Protein AF-A0A938VSH1-F1 (afdb_monomer_lite)

pLDDT: mean 87.16, std 12.09, range [33.28, 98.06]

Structure (mmCIF, N/CA/C/O backbone):
data_AF-A0A938VSH1-F1
#
_entry.id   AF-A0A938VSH1-F1
#
loop_
_atom_site.group_PDB
_atom_site.id
_atom_site.type_symbol
_atom_site.label_atom_id
_atom_site.label_alt_id
_atom_site.label_comp_id
_atom_site.label_asym_id
_atom_site.label_entity_id
_atom_site.label_seq_id
_atom_site.pdbx_PDB_ins_code
_atom_site.Cartn_x
_atom_site.Cartn_y
_atom_site.Cartn_z
_atom_site.occupancy
_atom_site.B_iso_or_equiv
_atom_site.auth_seq_id
_atom_site.auth_comp_id
_atom_site.auth_asym_id
_atom_site.auth_atom_id
_atom_site.pdbx_PDB_model_num
ATOM 1 N N . PRO A 1 1 ? 16.916 18.777 -23.804 1.00 40.88 1 PRO A N 1
ATOM 2 C CA . PRO A 1 1 ? 17.218 19.157 -25.209 1.00 40.88 1 PRO A CA 1
ATOM 3 C C . PRO A 1 1 ? 16.140 18.602 -26.154 1.00 40.88 1 PRO A C 1
ATOM 5 O O . PRO A 1 1 ? 15.993 17.391 -26.246 1.00 40.88 1 PRO A O 1
ATOM 8 N N . GLN A 1 2 ? 15.335 19.469 -26.779 1.00 34.69 2 GLN A N 1
ATOM 9 C CA . GLN A 1 2 ? 14.324 19.047 -27.760 1.00 34.69 2 GLN A CA 1
ATOM 10 C C . GLN A 1 2 ? 14.954 18.957 -29.156 1.00 34.69 2 GLN A C 1
ATOM 12 O O . GLN A 1 2 ? 15.653 19.879 -29.576 1.00 34.69 2 GLN A O 1
ATOM 17 N N . ALA A 1 3 ? 14.723 17.845 -29.854 1.00 39.53 3 ALA A N 1
ATOM 18 C CA . ALA A 1 3 ? 15.251 17.594 -31.191 1.00 39.53 3 ALA A CA 1
ATOM 19 C C . ALA A 1 3 ? 14.359 18.223 -32.277 1.00 39.53 3 ALA A C 1
ATOM 21 O O . ALA A 1 3 ? 13.139 18.066 -32.259 1.00 39.53 3 ALA A O 1
ATOM 22 N N . GLY A 1 4 ? 14.987 18.923 -33.227 1.00 33.28 4 GLY A N 1
ATOM 23 C CA . GLY A 1 4 ? 14.363 19.376 -34.472 1.00 33.28 4 GLY A CA 1
ATOM 24 C C . GLY A 1 4 ? 14.214 18.251 -35.514 1.00 33.28 4 GLY A C 1
ATOM 25 O O . GLY A 1 4 ? 14.698 17.134 -35.305 1.00 33.28 4 GLY A O 1
ATOM 26 N N . PRO A 1 5 ? 13.547 18.532 -36.649 1.00 41.62 5 PRO A N 1
ATOM 27 C CA . PRO A 1 5 ? 13.138 17.524 -37.622 1.00 41.62 5 PRO A CA 1
ATOM 28 C C . PRO A 1 5 ? 14.353 17.038 -38.427 1.00 41.62 5 PRO A C 1
ATOM 30 O O . PRO A 1 5 ? 14.847 17.739 -39.305 1.00 41.62 5 PRO A O 1
ATOM 33 N N . GLY A 1 6 ? 14.850 15.847 -38.084 1.00 45.97 6 GLY A N 1
ATOM 34 C CA . GLY A 1 6 ? 16.043 15.224 -38.676 1.00 45.97 6 GLY A CA 1
ATOM 35 C C . GLY A 1 6 ? 17.073 14.706 -37.661 1.00 45.97 6 GLY A C 1
ATOM 36 O O . GLY A 1 6 ? 18.116 14.204 -38.067 1.00 45.97 6 GLY A O 1
ATOM 37 N N . GLY A 1 7 ? 16.812 14.835 -36.354 1.00 41.53 7 GLY A N 1
ATOM 38 C CA . GLY A 1 7 ? 17.729 14.391 -35.302 1.00 41.53 7 GLY A CA 1
ATOM 39 C C . GLY A 1 7 ? 17.919 12.873 -35.271 1.00 41.53 7 GLY A C 1
ATOM 40 O O . GLY A 1 7 ? 16.947 12.128 -35.173 1.00 41.53 7 GLY A O 1
ATOM 41 N N . ILE A 1 8 ? 19.178 12.435 -35.327 1.00 51.88 8 ILE A N 1
ATOM 42 C CA . ILE A 1 8 ? 19.584 11.055 -35.040 1.00 51.88 8 ILE A CA 1
ATOM 43 C C . ILE A 1 8 ? 19.086 10.729 -33.630 1.00 51.88 8 ILE A C 1
ATOM 45 O O . ILE A 1 8 ? 19.387 11.465 -32.687 1.00 51.88 8 ILE A O 1
ATOM 49 N N . ASP A 1 9 ? 18.300 9.665 -33.492 1.00 64.19 9 ASP A N 1
ATOM 50 C CA . ASP A 1 9 ? 17.936 9.148 -32.180 1.00 64.19 9 ASP A CA 1
ATOM 51 C C . ASP A 1 9 ? 19.213 8.610 -31.535 1.00 64.19 9 ASP A C 1
ATOM 53 O O . ASP A 1 9 ? 19.752 7.589 -31.953 1.00 64.19 9 ASP A O 1
ATOM 57 N N . LEU A 1 10 ? 19.750 9.355 -30.572 1.00 69.50 10 LEU A N 1
ATOM 58 C CA . LEU A 1 10 ? 20.994 9.016 -29.882 1.00 69.50 10 LEU A CA 1
ATOM 59 C C . LEU A 1 10 ? 20.802 7.868 -28.882 1.00 69.50 10 LEU A C 1
ATOM 61 O O . LEU A 1 10 ? 21.661 7.668 -28.042 1.00 69.50 10 LEU A O 1
ATOM 65 N N . TYR A 1 11 ? 19.670 7.165 -28.898 1.00 80.06 11 TYR A N 1
ATOM 66 C CA . TYR A 1 11 ? 19.333 6.161 -27.896 1.00 80.06 11 TYR A CA 1
ATOM 67 C C . TYR A 1 11 ? 18.921 4.853 -28.559 1.00 80.06 11 TYR A C 1
ATOM 69 O O . TYR A 1 11 ? 18.218 4.849 -29.566 1.00 80.06 11 TYR A O 1
ATOM 77 N N . SER A 1 12 ? 19.346 3.732 -27.973 1.00 79.56 12 SER A N 1
ATOM 78 C CA . SER A 1 12 ? 19.189 2.402 -28.568 1.00 79.56 12 SER A CA 1
ATOM 79 C C . SER A 1 12 ? 17.728 1.963 -28.705 1.00 79.56 12 SER A C 1
ATOM 81 O O . SER A 1 12 ? 17.411 1.255 -29.657 1.00 79.56 12 SER A O 1
ATOM 83 N N . ARG A 1 13 ? 16.850 2.367 -27.767 1.00 79.12 13 ARG A N 1
ATOM 84 C CA . ARG A 1 13 ? 15.394 2.085 -27.766 1.00 79.12 13 ARG A CA 1
ATOM 85 C C . ARG A 1 13 ? 15.039 0.652 -28.190 1.00 79.12 13 ARG A C 1
ATOM 87 O O . ARG A 1 13 ? 14.211 0.406 -29.066 1.00 79.12 13 ARG A O 1
ATOM 94 N N . THR A 1 14 ? 15.725 -0.314 -27.591 1.00 78.56 14 THR A N 1
ATOM 95 C CA . THR A 1 14 ? 15.738 -1.716 -28.023 1.00 78.56 14 THR A CA 1
ATOM 96 C C . THR A 1 14 ? 14.341 -2.348 -28.085 1.00 78.56 14 THR A C 1
ATOM 98 O O . THR A 1 14 ? 14.052 -3.152 -28.976 1.00 78.56 14 THR A O 1
ATOM 101 N N . LEU A 1 15 ? 13.448 -2.008 -27.154 1.00 87.94 15 LEU A N 1
ATOM 102 C CA . LEU A 1 15 ? 12.152 -2.668 -27.032 1.00 87.94 15 LEU A CA 1
ATOM 103 C C . LEU A 1 15 ? 11.140 -2.249 -28.090 1.00 87.94 15 LEU A C 1
ATOM 105 O O . LEU A 1 15 ? 10.300 -3.074 -28.461 1.00 87.94 15 LEU A O 1
ATOM 109 N N . VAL A 1 16 ? 11.202 -1.003 -28.569 1.00 87.31 16 VAL A N 1
ATOM 110 C CA . VAL A 1 16 ? 10.157 -0.440 -29.442 1.00 87.31 16 VAL A CA 1
ATOM 111 C C . VAL A 1 16 ? 9.986 -1.234 -30.736 1.00 87.31 16 VAL A C 1
ATOM 113 O O . VAL A 1 16 ? 8.873 -1.354 -31.248 1.00 87.31 16 VAL A O 1
ATOM 116 N N . HIS A 1 17 ? 11.066 -1.846 -31.222 1.00 84.56 17 HIS A N 1
ATOM 117 C CA . HIS A 1 17 ? 11.063 -2.641 -32.447 1.00 84.56 17 HIS A CA 1
ATOM 118 C C . HIS A 1 17 ? 10.931 -4.147 -32.195 1.00 84.56 17 HIS A C 1
ATOM 120 O O . HIS A 1 17 ? 10.338 -4.853 -33.009 1.00 84.56 17 HIS A O 1
ATOM 126 N N . VAL A 1 18 ? 11.457 -4.657 -31.078 1.00 87.56 18 VAL A N 1
ATOM 127 C CA . VAL A 1 18 ? 11.552 -6.106 -30.835 1.00 87.56 18 VAL A CA 1
ATOM 128 C C . VAL A 1 18 ? 10.320 -6.662 -30.116 1.00 87.56 18 VAL A C 1
ATOM 130 O O . VAL A 1 18 ? 9.824 -7.729 -30.482 1.00 87.56 18 VAL A O 1
ATOM 133 N N . ALA A 1 19 ? 9.795 -5.956 -29.110 1.00 91.06 19 ALA A N 1
ATOM 134 C CA . ALA A 1 19 ? 8.711 -6.475 -28.274 1.00 91.06 19 ALA A CA 1
ATOM 135 C C . ALA A 1 19 ? 7.411 -6.782 -29.049 1.00 91.06 19 ALA A C 1
ATOM 137 O O . ALA A 1 19 ? 6.864 -7.868 -28.837 1.00 91.06 19 ALA A O 1
ATOM 138 N N . PRO A 1 20 ? 6.936 -5.925 -29.983 1.00 91.19 20 PRO A N 1
ATOM 139 C CA . PRO A 1 20 ? 5.731 -6.224 -30.760 1.00 91.19 20 PRO A CA 1
ATOM 140 C C . PRO A 1 20 ? 5.877 -7.500 -31.603 1.00 91.19 20 PRO A C 1
ATOM 142 O O . PRO A 1 20 ? 4.992 -8.351 -31.600 1.00 91.19 20 PRO A O 1
ATOM 145 N N . VAL A 1 21 ? 7.034 -7.679 -32.250 1.00 91.38 21 VAL A N 1
ATOM 146 C CA . VAL A 1 21 ? 7.313 -8.830 -33.126 1.00 91.38 21 VAL A CA 1
ATOM 147 C C . VAL A 1 21 ? 7.372 -10.141 -32.341 1.00 91.38 21 VAL A C 1
ATOM 149 O O . VAL A 1 21 ? 6.957 -11.190 -32.833 1.00 91.38 21 VAL A O 1
ATOM 152 N N . ILE A 1 22 ? 7.892 -10.11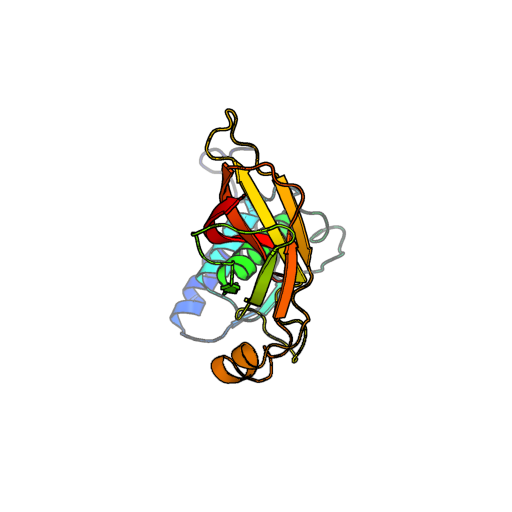8 -31.111 1.00 90.44 22 ILE A N 1
ATOM 153 C CA . ILE A 1 22 ? 7.880 -11.307 -30.249 1.00 90.44 22 ILE A CA 1
ATOM 154 C C . ILE A 1 22 ? 6.461 -11.601 -29.753 1.00 90.44 22 ILE A C 1
ATOM 156 O O . ILE A 1 22 ? 6.065 -12.767 -29.709 1.00 90.44 22 ILE A O 1
ATOM 160 N N . ALA A 1 23 ? 5.687 -10.568 -29.410 1.00 87.62 23 ALA A N 1
ATOM 161 C CA . ALA A 1 23 ? 4.323 -10.726 -28.916 1.00 87.62 23 ALA A CA 1
ATOM 162 C C . ALA A 1 23 ? 3.409 -11.434 -29.931 1.00 87.62 23 ALA A C 1
ATOM 164 O O . ALA A 1 23 ? 2.617 -12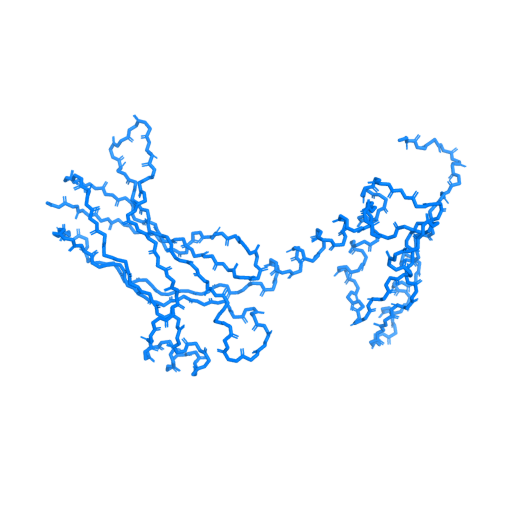.290 -29.540 1.00 87.62 23 ALA A O 1
ATOM 165 N N . GLU A 1 24 ? 3.586 -11.171 -31.231 1.00 92.88 24 GLU A N 1
ATOM 166 C CA . GLU A 1 24 ? 2.881 -11.876 -32.316 1.00 92.88 24 GLU A CA 1
ATOM 167 C C . GLU A 1 24 ? 3.103 -13.395 -32.305 1.00 92.88 24 GLU A C 1
ATOM 169 O O . GLU A 1 24 ? 2.262 -14.158 -32.776 1.00 92.88 24 GLU A O 1
ATOM 174 N N . ARG A 1 25 ? 4.219 -13.862 -31.736 1.00 92.62 25 ARG A N 1
ATOM 175 C CA . ARG A 1 25 ? 4.554 -15.290 -31.673 1.00 92.62 25 ARG A CA 1
ATOM 176 C C . ARG A 1 25 ? 3.875 -16.010 -30.509 1.00 92.62 25 ARG A C 1
ATOM 178 O O . ARG A 1 25 ? 3.962 -17.232 -30.444 1.00 92.62 25 ARG A O 1
ATOM 185 N N . ASN A 1 26 ? 3.219 -15.283 -29.598 1.00 89.56 26 ASN A N 1
ATOM 186 C CA . ASN A 1 26 ? 2.556 -15.827 -28.408 1.00 89.56 26 ASN A CA 1
ATOM 187 C C . ASN A 1 26 ? 3.469 -16.746 -27.567 1.00 89.56 26 ASN A C 1
ATOM 189 O O . ASN A 1 26 ? 3.066 -17.814 -27.101 1.00 89.56 26 ASN A O 1
ATOM 193 N N . VAL A 1 27 ? 4.731 -16.344 -27.396 1.00 91.50 27 VAL A N 1
ATOM 194 C CA . VAL A 1 27 ? 5.724 -17.080 -26.604 1.00 91.50 27 VAL A CA 1
ATOM 195 C C . VAL A 1 27 ? 6.125 -16.302 -25.359 1.00 91.50 27 VAL A C 1
ATOM 197 O O . VAL A 1 27 ? 6.074 -15.072 -25.318 1.00 91.50 27 VAL A O 1
ATOM 200 N N . ARG A 1 28 ? 6.590 -17.027 -24.339 1.00 91.62 28 ARG A N 1
ATOM 201 C CA . ARG A 1 28 ? 7.322 -16.407 -23.232 1.00 91.62 28 ARG A CA 1
ATOM 202 C C . ARG A 1 28 ? 8.693 -15.984 -23.729 1.00 91.62 28 ARG A C 1
ATOM 204 O O . ARG A 1 28 ? 9.363 -16.749 -24.418 1.00 91.62 28 ARG A O 1
ATOM 211 N N . TYR A 1 29 ? 9.116 -14.793 -23.340 1.00 92.25 29 TYR A N 1
ATOM 212 C CA . TYR A 1 29 ? 10.414 -14.265 -23.721 1.00 92.25 29 TYR A CA 1
ATOM 213 C C . TYR A 1 29 ? 11.034 -13.469 -22.582 1.00 92.25 29 TYR A C 1
ATOM 215 O O . TYR A 1 29 ? 10.346 -13.011 -21.665 1.00 92.25 29 TYR A O 1
ATOM 223 N N . GLY A 1 30 ? 12.348 -13.328 -22.656 1.00 91.38 30 GLY A N 1
ATOM 224 C CA . GLY A 1 30 ? 13.131 -12.468 -21.793 1.00 91.38 30 GLY A CA 1
ATOM 225 C C . GLY A 1 30 ? 14.137 -11.688 -22.619 1.00 91.38 30 GLY A C 1
ATOM 226 O O . GLY A 1 30 ? 14.426 -12.058 -23.757 1.00 91.38 30 GLY A O 1
ATOM 227 N N . ILE A 1 31 ? 14.654 -10.614 -22.040 1.00 88.00 31 ILE A N 1
ATOM 228 C CA . ILE A 1 31 ? 15.714 -9.812 -22.639 1.00 88.00 31 ILE A CA 1
ATOM 229 C C . ILE A 1 31 ? 16.895 -9.842 -21.696 1.00 88.00 31 ILE A C 1
ATOM 231 O O . ILE A 1 31 ? 16.775 -9.559 -20.502 1.00 88.00 31 ILE A O 1
ATOM 235 N N . ILE A 1 32 ? 18.021 -10.243 -22.262 1.00 88.12 32 ILE A N 1
ATOM 236 C CA . ILE A 1 32 ? 19.297 -10.374 -21.585 1.00 88.12 32 ILE A CA 1
ATOM 237 C C . ILE A 1 32 ? 20.186 -9.265 -22.138 1.00 88.12 32 ILE A C 1
ATOM 239 O O . ILE A 1 32 ? 20.096 -8.971 -23.327 1.00 88.12 32 ILE A O 1
ATOM 243 N N . GLU A 1 33 ? 20.986 -8.638 -21.275 1.00 84.56 33 GLU A N 1
ATOM 244 C CA . GLU A 1 33 ? 21.850 -7.511 -21.654 1.00 84.56 33 GLU A CA 1
ATOM 245 C C . GLU A 1 33 ? 21.058 -6.311 -22.197 1.00 84.56 33 GLU A C 1
ATOM 247 O O . GLU A 1 33 ? 21.409 -5.674 -23.186 1.00 84.56 33 GLU A O 1
ATOM 252 N N . TRP A 1 34 ? 19.951 -5.981 -21.535 1.00 84.88 34 TRP A N 1
ATOM 253 C CA . TRP A 1 34 ? 19.130 -4.846 -21.929 1.00 84.88 34 TRP A CA 1
ATOM 254 C C . TRP A 1 34 ? 19.791 -3.525 -21.531 1.00 84.88 34 TRP A C 1
ATOM 256 O O . TRP A 1 34 ? 19.913 -3.217 -20.343 1.00 84.88 34 TRP A O 1
ATOM 266 N N . ASN A 1 35 ? 20.171 -2.728 -22.529 1.00 78.31 35 ASN A N 1
ATOM 267 C CA . ASN A 1 35 ? 20.491 -1.320 -22.353 1.00 78.31 35 ASN A CA 1
ATOM 268 C C . ASN A 1 35 ? 19.613 -0.452 -23.276 1.00 78.31 35 ASN A C 1
ATOM 270 O O . ASN A 1 35 ? 19.756 -0.522 -24.496 1.00 78.31 35 ASN A O 1
ATOM 274 N N . PRO A 1 36 ? 18.687 0.348 -22.730 1.00 75.38 36 PRO A N 1
ATOM 275 C CA . PRO A 1 36 ? 17.840 1.236 -23.528 1.00 75.38 36 PRO A CA 1
ATOM 276 C C . PRO A 1 36 ? 18.521 2.528 -24.028 1.00 75.38 36 PRO A C 1
ATOM 278 O O . PRO A 1 36 ? 17.897 3.239 -24.818 1.00 75.38 36 PRO A O 1
ATOM 281 N N . SER A 1 37 ? 19.756 2.853 -23.604 1.00 79.69 37 SER A N 1
ATOM 282 C CA . SER A 1 37 ? 20.423 4.127 -23.938 1.00 79.69 37 SER A CA 1
ATOM 283 C C . SER A 1 37 ? 21.947 4.011 -24.120 1.00 79.69 37 SER A C 1
ATOM 285 O O . SER A 1 37 ? 22.643 3.532 -23.226 1.00 79.69 37 SER A O 1
ATOM 287 N N . ASP A 1 38 ? 22.469 4.544 -25.231 1.00 79.69 38 ASP A N 1
ATOM 288 C CA . ASP A 1 38 ? 23.902 4.762 -25.496 1.00 79.69 38 ASP A CA 1
ATOM 289 C C . ASP A 1 38 ? 24.123 6.108 -26.215 1.00 79.69 38 ASP A C 1
ATOM 291 O O . ASP A 1 38 ? 23.816 6.187 -27.403 1.00 79.69 38 ASP A O 1
ATOM 295 N N . PRO A 1 39 ? 24.644 7.165 -25.564 1.00 82.56 39 PRO A N 1
ATOM 296 C CA . PRO A 1 39 ? 25.265 7.171 -24.240 1.00 82.56 39 PRO A CA 1
ATOM 297 C C . PRO A 1 39 ? 24.249 7.066 -23.096 1.00 82.56 39 PRO A C 1
ATOM 299 O O . PRO A 1 39 ? 23.050 7.303 -23.273 1.00 82.56 39 PRO A O 1
ATOM 302 N N . SER A 1 40 ? 24.731 6.750 -21.892 1.00 82.38 40 SER A N 1
ATOM 303 C CA . SER A 1 40 ? 23.916 6.823 -20.678 1.00 82.38 40 SER A CA 1
ATOM 304 C C . SER A 1 40 ? 23.515 8.273 -20.364 1.00 82.38 40 SER A C 1
ATOM 306 O O . SER A 1 40 ? 24.185 9.245 -20.724 1.00 82.38 40 SER A O 1
ATOM 308 N N . THR A 1 41 ? 22.369 8.433 -19.707 1.00 85.75 41 THR A N 1
ATOM 309 C CA . THR A 1 41 ? 21.828 9.738 -19.304 1.00 85.75 41 THR A CA 1
ATOM 310 C C . THR A 1 41 ? 21.163 9.664 -17.934 1.00 85.75 41 THR A C 1
ATOM 312 O O . THR A 1 41 ? 20.625 8.625 -17.538 1.00 85.75 41 THR A O 1
ATOM 315 N N . THR A 1 42 ? 21.180 10.776 -17.200 1.00 89.50 42 THR A N 1
ATOM 316 C CA . THR A 1 42 ? 20.451 10.940 -15.935 1.00 89.50 42 THR A CA 1
ATOM 317 C C . THR A 1 42 ? 18.990 11.337 -16.143 1.00 89.50 42 THR A C 1
ATOM 319 O O . THR A 1 42 ? 18.219 11.295 -15.190 1.00 89.50 42 THR A O 1
ATOM 322 N N . ASP A 1 43 ? 18.587 11.694 -17.369 1.00 90.56 43 ASP A N 1
ATOM 323 C CA . ASP A 1 43 ? 17.201 12.038 -17.691 1.00 90.56 43 ASP A CA 1
ATOM 324 C C . ASP A 1 43 ? 16.317 10.773 -17.733 1.00 90.56 43 ASP A C 1
ATOM 326 O O . ASP A 1 43 ? 16.444 9.967 -18.661 1.00 90.56 43 ASP A O 1
ATOM 330 N N . PRO A 1 44 ? 15.389 10.578 -16.774 1.00 91.25 44 PRO A N 1
ATOM 331 C CA . PRO A 1 44 ? 14.525 9.401 -16.751 1.00 91.25 44 PRO A CA 1
ATOM 332 C C . PRO A 1 44 ? 13.538 9.355 -17.925 1.00 91.25 44 PRO A C 1
ATOM 334 O O . PRO A 1 44 ? 13.042 8.279 -18.259 1.00 91.25 44 PRO A O 1
ATOM 337 N N . ALA A 1 45 ? 13.239 10.486 -18.578 1.00 89.44 45 ALA A N 1
ATOM 338 C CA . ALA A 1 45 ? 12.270 10.533 -19.673 1.00 89.44 45 ALA A CA 1
ATOM 339 C C . ALA A 1 45 ? 12.688 9.673 -20.876 1.00 89.44 45 ALA A C 1
ATOM 341 O O . ALA A 1 45 ? 11.823 9.111 -21.548 1.00 89.44 45 ALA A O 1
ATOM 342 N N . VAL A 1 46 ? 13.997 9.520 -21.101 1.00 86.88 46 VAL A N 1
ATOM 343 C CA . VAL A 1 46 ? 14.556 8.655 -22.152 1.00 86.88 46 VAL A CA 1
ATOM 344 C C . VAL A 1 46 ? 14.182 7.189 -21.915 1.00 86.88 46 VAL A C 1
ATOM 346 O O . VAL A 1 46 ? 13.822 6.474 -22.845 1.00 86.88 46 VAL A O 1
ATOM 349 N N . TYR A 1 47 ? 14.178 6.756 -20.655 1.00 89.25 47 TYR A N 1
ATOM 350 C CA . TYR A 1 47 ? 13.952 5.363 -20.273 1.00 89.25 47 TYR A CA 1
ATOM 351 C C . TYR A 1 47 ? 12.479 5.016 -20.057 1.00 89.25 47 TYR A C 1
ATOM 353 O O . TYR A 1 47 ? 12.081 3.871 -20.265 1.00 89.25 47 TYR A O 1
ATOM 361 N N . ARG A 1 48 ? 11.643 5.983 -19.656 1.00 91.94 48 ARG A N 1
ATOM 362 C CA . ARG A 1 48 ? 10.209 5.745 -19.401 1.00 91.94 48 ARG A CA 1
ATOM 363 C C . ARG A 1 48 ? 9.473 5.181 -20.615 1.00 91.94 48 ARG A C 1
ATOM 365 O O . ARG A 1 48 ? 8.640 4.299 -20.439 1.00 91.94 48 ARG A O 1
ATOM 372 N N . GLN A 1 49 ? 9.823 5.623 -21.823 1.00 88.31 49 GLN A N 1
ATOM 373 C CA . GLN A 1 49 ? 9.226 5.113 -23.065 1.00 88.31 49 GLN A CA 1
ATOM 374 C C . GLN A 1 49 ? 9.439 3.600 -23.216 1.00 88.31 49 GLN A C 1
ATOM 376 O O . GLN A 1 49 ? 8.528 2.863 -23.578 1.00 88.31 49 GLN A O 1
ATOM 381 N N . GLU A 1 50 ? 10.628 3.113 -22.867 1.00 89.50 50 GLU A N 1
ATOM 382 C CA . GLU A 1 50 ? 10.938 1.685 -22.875 1.00 89.50 50 GLU A CA 1
ATOM 383 C C . GLU A 1 50 ? 10.214 0.938 -21.740 1.00 89.50 50 GLU A C 1
ATOM 385 O O . GLU A 1 50 ? 9.710 -0.166 -21.946 1.00 89.50 50 GLU A O 1
ATOM 390 N N . MET A 1 51 ? 10.073 1.553 -20.559 1.00 92.25 51 MET A N 1
ATOM 391 C CA . MET A 1 51 ? 9.316 0.970 -19.440 1.00 92.25 51 MET A CA 1
ATOM 392 C C . MET A 1 51 ? 7.826 0.791 -19.760 1.00 92.25 51 MET A C 1
ATOM 394 O O . MET A 1 51 ? 7.227 -0.194 -19.332 1.00 92.25 51 MET A O 1
ATOM 398 N N . GLU A 1 52 ? 7.220 1.695 -20.533 1.00 92.06 52 GLU A N 1
ATOM 399 C CA . GLU A 1 52 ? 5.844 1.533 -21.026 1.00 92.06 52 GLU A CA 1
ATOM 400 C C . GLU A 1 52 ? 5.705 0.294 -21.923 1.00 92.06 52 GLU A C 1
ATOM 402 O O . GLU A 1 52 ? 4.695 -0.414 -21.878 1.00 92.06 52 GLU A O 1
ATOM 407 N N . ILE A 1 53 ? 6.738 -0.010 -22.714 1.00 92.12 53 ILE A N 1
ATOM 408 C CA . ILE A 1 53 ? 6.775 -1.195 -23.574 1.00 92.12 53 ILE A CA 1
ATOM 409 C C . ILE A 1 53 ? 6.943 -2.461 -22.725 1.00 92.12 53 ILE A C 1
ATOM 411 O O . ILE A 1 53 ? 6.238 -3.446 -22.960 1.00 92.12 53 ILE A O 1
ATOM 415 N N . VAL A 1 54 ? 7.798 -2.431 -21.694 1.00 92.75 54 VAL A N 1
ATOM 416 C CA . VAL A 1 54 ? 7.887 -3.520 -20.704 1.00 92.75 54 VAL A CA 1
ATOM 417 C C . VAL A 1 54 ? 6.525 -3.786 -20.065 1.00 92.75 54 VAL A C 1
ATOM 419 O O . VAL A 1 54 ? 6.084 -4.932 -20.003 1.00 92.75 54 VAL A O 1
ATOM 422 N N . GLU A 1 55 ? 5.838 -2.740 -19.613 1.00 91.88 55 GLU A N 1
ATOM 423 C CA . GLU A 1 55 ? 4.546 -2.858 -18.935 1.00 91.88 55 GLU A CA 1
ATOM 424 C C . GLU A 1 55 ? 3.459 -3.432 -19.858 1.00 91.88 55 GLU A C 1
ATOM 426 O O . GLU A 1 55 ? 2.654 -4.271 -19.436 1.00 91.88 55 GLU A O 1
ATOM 431 N N . ARG A 1 56 ? 3.479 -3.032 -21.137 1.00 92.31 56 ARG A N 1
ATOM 432 C CA . ARG A 1 56 ? 2.552 -3.503 -22.172 1.00 92.31 56 ARG A CA 1
ATOM 433 C C . ARG A 1 56 ? 2.772 -4.967 -22.547 1.00 92.31 56 ARG A C 1
ATOM 435 O O . ARG A 1 56 ? 1.802 -5.718 -22.599 1.00 92.31 56 ARG A O 1
ATOM 442 N N . TYR A 1 57 ? 4.011 -5.365 -22.835 1.00 92.94 57 TYR A N 1
ATOM 443 C CA . TYR A 1 57 ? 4.299 -6.684 -23.417 1.00 92.94 57 TYR A CA 1
ATOM 444 C C . TYR A 1 57 ? 4.772 -7.733 -22.405 1.00 92.94 57 TYR A C 1
ATOM 446 O O . TYR A 1 57 ? 4.792 -8.919 -22.726 1.00 92.94 57 TYR A O 1
ATOM 454 N N . ARG A 1 58 ? 5.085 -7.321 -21.170 1.00 91.00 58 ARG A N 1
ATOM 455 C CA . ARG A 1 58 ? 5.365 -8.193 -20.018 1.00 91.00 58 ARG A CA 1
ATOM 456 C C . ARG A 1 58 ? 6.390 -9.302 -20.316 1.00 91.00 58 ARG A C 1
ATOM 458 O O . ARG A 1 58 ? 6.062 -10.491 -20.209 1.00 91.00 58 ARG A O 1
ATOM 465 N N . PRO A 1 59 ? 7.642 -8.944 -20.663 1.00 91.75 59 PRO A N 1
ATOM 466 C CA . PRO A 1 59 ? 8.731 -9.915 -20.685 1.00 91.75 59 PRO A CA 1
ATOM 467 C C . PRO A 1 59 ? 8.819 -10.632 -19.332 1.00 91.75 59 PRO A C 1
ATOM 469 O O . PRO A 1 59 ? 8.600 -10.040 -18.276 1.00 91.75 59 PRO A O 1
ATOM 472 N N . HIS A 1 60 ? 9.144 -11.920 -19.361 1.00 89.94 60 HIS A N 1
ATOM 473 C CA . HIS A 1 60 ? 9.217 -12.753 -18.156 1.00 89.94 60 HIS A CA 1
ATOM 474 C C . HIS A 1 60 ? 10.553 -12.601 -17.422 1.00 89.94 60 HIS A C 1
ATOM 476 O O . HIS A 1 60 ? 10.660 -12.953 -16.250 1.00 89.94 60 HIS A O 1
ATOM 482 N N . LEU A 1 61 ? 11.573 -12.106 -18.121 1.00 89.94 61 LEU A N 1
ATOM 483 C CA . LEU A 1 61 ? 12.905 -11.867 -17.593 1.00 89.94 61 LEU A CA 1
ATOM 484 C C . LEU A 1 61 ? 13.465 -10.600 -18.234 1.00 89.94 61 LEU A C 1
ATOM 486 O O . LEU A 1 61 ? 13.435 -10.457 -19.456 1.00 89.94 61 LEU A O 1
ATOM 490 N N . LEU A 1 62 ? 13.987 -9.701 -17.407 1.00 88.50 62 LEU A N 1
ATOM 491 C CA . LEU A 1 62 ? 14.755 -8.540 -17.836 1.00 88.50 62 LEU A CA 1
ATOM 492 C C . LEU A 1 62 ? 16.064 -8.541 -17.062 1.00 88.50 62 LEU A C 1
ATOM 494 O O . LEU A 1 62 ? 16.051 -8.476 -15.834 1.00 88.50 62 LEU A O 1
ATOM 498 N N . ILE A 1 63 ? 17.179 -8.636 -17.777 1.00 87.69 63 ILE A N 1
ATOM 499 C CA . ILE A 1 63 ? 18.520 -8.534 -17.203 1.00 87.69 63 ILE A CA 1
ATOM 500 C C . ILE A 1 63 ? 19.167 -7.288 -17.809 1.00 87.69 63 ILE A C 1
ATOM 502 O O . ILE A 1 63 ? 19.461 -7.302 -19.007 1.00 87.69 63 ILE A O 1
ATOM 506 N N . PRO A 1 64 ? 19.363 -6.207 -17.031 1.00 81.75 64 PRO A N 1
ATOM 507 C CA . PRO A 1 64 ? 20.022 -5.012 -17.535 1.00 81.75 64 PRO A CA 1
ATOM 508 C C . PRO A 1 64 ? 21.491 -5.295 -17.862 1.00 81.75 64 PRO A C 1
ATOM 510 O O . PRO A 1 64 ? 22.134 -6.139 -17.230 1.00 81.75 64 PRO A O 1
ATOM 513 N N . PHE A 1 65 ? 22.027 -4.575 -18.842 1.00 79.75 65 PHE A N 1
ATOM 514 C CA . PHE A 1 65 ? 23.437 -4.658 -19.201 1.00 79.75 65 PHE A CA 1
ATOM 515 C C . PHE A 1 65 ? 24.304 -3.995 -18.123 1.00 79.75 65 PHE A C 1
ATOM 517 O O . PHE A 1 65 ? 24.181 -2.802 -17.880 1.00 79.75 65 PHE A O 1
ATOM 524 N N . MET A 1 66 ? 25.164 -4.783 -17.472 1.00 77.88 66 MET A N 1
ATOM 525 C CA . MET A 1 66 ? 26.222 -4.339 -16.549 1.00 77.88 66 MET A CA 1
ATOM 526 C C . MET A 1 66 ? 25.815 -3.256 -15.522 1.00 77.88 66 MET A C 1
ATOM 528 O O . MET A 1 66 ? 26.124 -2.077 -15.666 1.00 77.88 66 MET A O 1
ATOM 532 N N . TRP A 1 67 ? 25.191 -3.679 -14.413 1.00 76.00 67 TRP A N 1
ATOM 533 C CA . TRP A 1 67 ? 24.633 -2.792 -13.374 1.00 76.00 67 TRP A CA 1
ATOM 534 C C . TRP A 1 67 ? 25.597 -1.715 -12.825 1.00 76.00 67 TRP A C 1
ATOM 536 O O . TRP A 1 67 ? 25.172 -0.596 -12.551 1.00 76.00 67 TRP A O 1
ATOM 546 N N . GLY A 1 68 ? 26.884 -2.043 -12.654 1.00 76.44 68 GLY A N 1
ATOM 547 C CA . GLY A 1 68 ? 27.887 -1.182 -12.006 1.00 76.44 68 GLY A CA 1
ATOM 548 C C . GLY A 1 68 ? 28.996 -0.652 -12.919 1.00 76.44 68 GLY A C 1
ATOM 549 O O . GLY A 1 68 ? 30.026 -0.216 -12.411 1.00 76.44 68 GLY A O 1
ATOM 550 N N . ASP A 1 69 ? 28.838 -0.742 -14.239 1.00 81.69 69 ASP A N 1
ATOM 551 C CA . ASP A 1 69 ? 29.857 -0.289 -15.191 1.00 81.69 69 ASP A CA 1
ATOM 552 C C . ASP A 1 69 ? 29.861 1.251 -15.340 1.00 81.69 69 ASP A C 1
ATOM 554 O O . ASP A 1 69 ? 28.789 1.852 -15.414 1.00 81.69 69 ASP A O 1
ATOM 558 N N . PRO A 1 70 ? 31.029 1.922 -15.390 1.00 76.31 70 PRO A N 1
ATOM 559 C CA . PRO A 1 70 ? 31.105 3.383 -15.456 1.00 76.31 70 PRO A CA 1
ATOM 560 C C . PRO A 1 70 ? 30.781 3.983 -16.834 1.00 76.31 70 PRO A C 1
ATOM 562 O O . PRO A 1 70 ? 30.553 5.187 -16.917 1.00 76.31 70 PRO A O 1
ATOM 565 N N . HIS A 1 71 ? 30.790 3.195 -17.911 1.00 73.62 71 HIS A N 1
ATOM 566 C CA . HIS A 1 71 ? 30.475 3.664 -19.261 1.00 73.62 71 HIS A CA 1
ATOM 567 C C . HIS A 1 71 ? 28.967 3.589 -19.528 1.00 73.62 71 HIS A C 1
ATOM 569 O O . HIS A 1 71 ? 28.355 4.570 -19.952 1.00 73.62 71 HIS A O 1
ATOM 575 N N . TRP A 1 72 ? 28.355 2.452 -19.200 1.00 74.75 72 TRP A N 1
ATOM 576 C CA . TRP A 1 72 ? 26.926 2.202 -19.414 1.00 74.75 72 TRP A CA 1
ATOM 577 C C . TRP A 1 72 ? 26.043 2.655 -18.248 1.00 74.75 72 TRP A C 1
ATOM 579 O O . TRP A 1 72 ? 24.853 2.886 -18.439 1.00 74.75 72 TRP A O 1
ATOM 589 N N . GLN A 1 73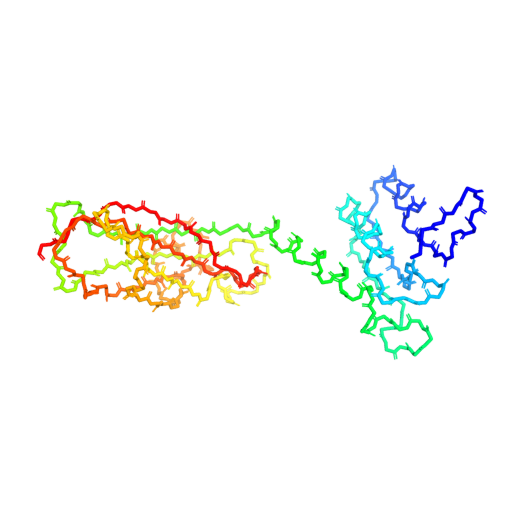 ? 26.644 2.807 -17.063 1.00 77.12 73 GLN A N 1
ATOM 590 C CA . GLN A 1 73 ? 26.112 3.398 -15.834 1.00 77.12 73 GLN A CA 1
ATOM 591 C C . GLN A 1 73 ? 24.608 3.189 -15.634 1.00 77.12 73 GLN A C 1
ATOM 593 O O . GLN A 1 73 ? 23.819 4.122 -15.702 1.00 77.12 73 GLN A O 1
ATOM 598 N N . VAL A 1 74 ? 24.196 1.954 -15.352 1.00 79.44 74 VAL A N 1
ATOM 599 C CA . VAL A 1 74 ? 22.800 1.657 -15.004 1.00 79.44 74 VAL A CA 1
ATOM 600 C C . VAL A 1 74 ? 22.471 2.192 -13.607 1.00 79.44 74 VAL A C 1
ATOM 602 O O . VAL A 1 74 ? 21.496 2.927 -13.445 1.00 79.44 74 VAL A O 1
ATOM 605 N N . LEU A 1 75 ? 23.308 1.878 -12.615 1.00 83.94 75 LEU A N 1
ATOM 606 C CA . LEU A 1 75 ? 23.184 2.392 -11.251 1.00 83.94 75 LEU A CA 1
ATOM 607 C C . LEU A 1 75 ? 23.392 3.917 -11.209 1.00 83.94 75 LEU A C 1
ATOM 609 O O . LEU A 1 75 ? 24.382 4.440 -11.721 1.00 83.94 75 LEU A O 1
ATOM 613 N N . GLY A 1 76 ? 22.477 4.634 -10.560 1.00 83.00 76 GLY A N 1
ATOM 614 C CA . GLY A 1 76 ? 22.506 6.088 -10.407 1.00 83.00 76 GLY A CA 1
ATOM 615 C C . GLY A 1 76 ? 22.106 6.878 -11.657 1.00 83.00 76 GLY A C 1
ATOM 616 O O . GLY A 1 76 ? 22.231 8.103 -11.658 1.00 83.00 76 GLY A O 1
ATOM 617 N N . SER A 1 77 ? 21.634 6.218 -12.719 1.00 87.19 77 SER A N 1
ATOM 618 C CA . SER A 1 77 ? 21.163 6.885 -13.940 1.00 87.19 77 SER A CA 1
ATOM 619 C C . SER A 1 77 ? 19.650 7.085 -13.967 1.00 87.19 77 SER A C 1
ATOM 621 O O . SER A 1 77 ? 18.908 6.604 -13.107 1.00 87.19 77 SER A O 1
ATOM 623 N N . GLY A 1 78 ? 19.165 7.752 -15.019 1.00 89.25 78 GLY A N 1
ATOM 624 C CA . GLY A 1 78 ? 17.732 7.861 -15.279 1.00 89.25 78 GLY A CA 1
ATOM 625 C C . GLY A 1 78 ? 17.061 6.499 -15.502 1.00 89.25 78 GLY A C 1
ATOM 626 O O . GLY A 1 78 ? 15.849 6.389 -15.307 1.00 89.25 78 GLY A O 1
ATOM 627 N N . PHE A 1 79 ? 17.824 5.456 -15.866 1.00 88.38 79 PHE A N 1
ATOM 628 C CA . PHE A 1 79 ? 17.294 4.104 -16.027 1.00 88.38 79 PHE A CA 1
ATOM 629 C C . PHE A 1 79 ? 16.833 3.541 -14.691 1.00 88.38 79 PHE A C 1
ATOM 631 O O . PHE A 1 79 ? 15.722 3.024 -14.603 1.00 88.38 79 PHE A O 1
ATOM 638 N N . GLU A 1 80 ? 17.666 3.655 -13.651 1.00 88.69 80 GLU A N 1
ATOM 639 C CA . GLU A 1 80 ? 17.327 3.161 -12.318 1.00 88.69 80 GLU A CA 1
ATOM 640 C C . GLU A 1 80 ? 16.047 3.829 -11.807 1.00 88.69 80 GLU A C 1
ATOM 642 O O . GLU A 1 80 ? 15.147 3.142 -11.326 1.00 88.69 80 GLU A O 1
ATOM 647 N N . VAL A 1 81 ? 15.922 5.146 -11.997 1.00 92.75 81 VAL A N 1
ATOM 648 C CA . VAL A 1 81 ? 14.713 5.900 -11.640 1.00 92.75 81 VAL A CA 1
ATOM 649 C C . VAL A 1 81 ? 13.489 5.363 -12.391 1.00 92.75 81 VAL A C 1
ATOM 651 O O . VAL A 1 81 ? 12.483 5.024 -11.769 1.00 92.75 81 VAL A O 1
ATOM 654 N N . ALA A 1 82 ? 13.566 5.222 -13.718 1.00 92.56 82 ALA A N 1
ATOM 655 C CA . ALA A 1 82 ? 12.447 4.725 -14.522 1.00 92.56 82 ALA A CA 1
ATOM 656 C C . ALA A 1 82 ? 12.074 3.266 -14.187 1.00 92.56 82 ALA A C 1
ATOM 658 O O . ALA A 1 82 ? 10.891 2.911 -14.180 1.00 92.56 82 ALA A O 1
ATOM 659 N N . LEU A 1 83 ? 13.062 2.425 -13.864 1.00 90.19 83 LEU A N 1
ATOM 660 C CA . LEU A 1 83 ? 12.850 1.051 -13.413 1.00 90.19 83 LEU A CA 1
ATOM 661 C C . LEU A 1 83 ? 12.149 1.016 -12.049 1.00 90.19 83 LEU A C 1
ATOM 663 O O . LEU A 1 83 ? 11.194 0.261 -11.873 1.00 90.19 83 LEU A O 1
ATOM 667 N N . GLN A 1 84 ? 12.575 1.844 -11.093 1.00 91.12 84 GLN A N 1
ATOM 668 C CA . GLN A 1 84 ? 11.919 1.964 -9.788 1.00 91.12 84 GLN A CA 1
ATOM 669 C C . GLN A 1 84 ? 10.463 2.435 -9.930 1.00 91.12 84 GLN A C 1
ATOM 671 O O . GLN A 1 84 ? 9.575 1.876 -9.284 1.00 91.12 84 GLN A O 1
ATOM 676 N N . GLU A 1 85 ? 10.192 3.397 -10.817 1.00 94.50 85 GLU A N 1
ATOM 677 C CA . GLU A 1 85 ? 8.831 3.848 -11.132 1.00 94.50 85 GLU A CA 1
ATOM 678 C C . GLU A 1 85 ? 7.969 2.719 -11.720 1.00 94.50 85 GLU A C 1
ATOM 680 O O . GLU A 1 85 ? 6.830 2.524 -11.286 1.00 94.50 85 GLU A O 1
ATOM 685 N N . LEU A 1 86 ? 8.500 1.950 -12.680 1.00 92.75 86 LEU A N 1
ATOM 686 C CA . LEU A 1 86 ? 7.816 0.782 -13.244 1.00 92.75 86 LEU A CA 1
ATOM 687 C C . LEU A 1 86 ? 7.506 -0.258 -12.161 1.00 92.75 86 LEU A C 1
ATOM 689 O O . LEU A 1 86 ? 6.376 -0.736 -12.070 1.00 92.75 86 LEU A O 1
ATOM 693 N N . LEU A 1 87 ? 8.485 -0.588 -11.315 1.00 90.50 87 LEU A N 1
ATOM 694 C CA . LEU A 1 87 ? 8.287 -1.513 -10.199 1.00 90.50 87 LEU A CA 1
ATOM 695 C C . LEU A 1 87 ? 7.211 -1.004 -9.234 1.00 90.50 87 LEU A C 1
ATOM 697 O O . LEU A 1 87 ? 6.392 -1.797 -8.772 1.00 90.50 87 LEU A O 1
ATOM 701 N N . GLY A 1 88 ? 7.171 0.303 -8.963 1.00 91.31 88 GLY A N 1
ATOM 702 C CA . GLY A 1 88 ? 6.112 0.942 -8.183 1.00 91.31 88 GLY A CA 1
ATOM 703 C C . GLY A 1 88 ? 4.726 0.735 -8.800 1.00 91.31 88 GLY A C 1
ATOM 704 O O . GLY A 1 88 ? 3.807 0.303 -8.102 1.00 91.31 88 GLY A O 1
ATOM 705 N N . ARG A 1 89 ? 4.581 0.948 -10.116 1.00 92.94 89 ARG A N 1
ATOM 706 C CA . ARG A 1 89 ? 3.319 0.702 -10.840 1.00 92.94 89 ARG A CA 1
ATOM 707 C C . ARG A 1 89 ? 2.914 -0.770 -10.827 1.00 92.94 89 ARG A C 1
ATOM 709 O O . ARG A 1 89 ? 1.764 -1.073 -10.519 1.00 92.94 89 ARG A O 1
ATOM 716 N N . ILE A 1 90 ? 3.850 -1.690 -11.072 1.00 89.62 90 ILE A N 1
ATOM 717 C CA . ILE A 1 90 ? 3.599 -3.140 -11.019 1.00 89.62 90 ILE A CA 1
ATOM 718 C C . ILE A 1 90 ? 3.122 -3.554 -9.622 1.00 89.62 90 ILE A C 1
ATOM 720 O O . ILE A 1 90 ? 2.140 -4.289 -9.496 1.00 89.62 90 ILE A O 1
ATOM 724 N N . LYS A 1 91 ? 3.783 -3.067 -8.566 1.00 89.00 91 LYS A N 1
ATOM 725 C CA . LYS A 1 91 ? 3.409 -3.333 -7.170 1.00 89.00 91 LYS A CA 1
ATOM 726 C C . LYS A 1 91 ? 2.025 -2.782 -6.838 1.00 89.00 91 LYS A C 1
ATOM 728 O O . LYS A 1 91 ? 1.203 -3.517 -6.297 1.00 89.00 91 LYS A O 1
ATOM 733 N N . ALA A 1 92 ? 1.737 -1.537 -7.214 1.00 88.12 92 ALA A N 1
ATOM 734 C CA . ALA A 1 92 ? 0.422 -0.927 -7.028 1.00 88.12 92 ALA A CA 1
ATOM 735 C C . ALA A 1 92 ? -0.680 -1.698 -7.775 1.00 88.12 92 ALA A C 1
ATOM 737 O O . ALA A 1 92 ? -1.718 -2.006 -7.198 1.00 88.12 92 ALA A O 1
ATOM 738 N N . ALA A 1 93 ? -0.430 -2.096 -9.025 1.00 87.75 93 ALA A N 1
ATOM 739 C CA . ALA A 1 93 ? -1.372 -2.880 -9.821 1.00 87.75 93 ALA A CA 1
ATOM 740 C C . ALA A 1 93 ? -1.579 -4.307 -9.281 1.00 87.75 93 ALA A C 1
ATOM 742 O O . ALA A 1 93 ? -2.644 -4.894 -9.506 1.00 87.75 93 ALA A O 1
ATOM 743 N N . SER A 1 94 ? -0.583 -4.856 -8.578 1.00 88.00 94 SER A N 1
ATOM 744 C CA . SER A 1 94 ? -0.631 -6.185 -7.953 1.00 88.00 94 SER A CA 1
ATOM 745 C C . SER A 1 94 ? -1.275 -6.173 -6.569 1.00 88.00 94 SER A C 1
ATOM 747 O O . SER A 1 94 ? -1.827 -7.194 -6.167 1.00 88.00 94 SER A O 1
ATOM 749 N N . SER A 1 95 ? -1.237 -5.044 -5.855 1.00 89.12 95 SER A N 1
ATOM 750 C CA . SER A 1 95 ? -1.858 -4.906 -4.537 1.00 89.12 95 SER A CA 1
ATOM 751 C C . SER A 1 95 ? -3.357 -5.206 -4.608 1.00 89.12 95 SER A C 1
ATOM 753 O O . SER A 1 95 ? -4.094 -4.730 -5.479 1.00 89.12 95 SER A O 1
ATOM 755 N N . ARG A 1 96 ? -3.805 -6.057 -3.692 1.00 90.25 96 ARG A N 1
ATOM 756 C CA . ARG A 1 96 ? -5.191 -6.479 -3.485 1.00 90.25 96 ARG A CA 1
ATOM 757 C C . ARG A 1 96 ? -5.450 -6.438 -1.986 1.00 90.25 96 ARG A C 1
ATOM 759 O O . ARG A 1 96 ? -5.612 -7.474 -1.338 1.00 90.25 96 ARG A O 1
ATOM 766 N N . LEU A 1 97 ? -5.404 -5.219 -1.459 1.00 90.69 97 LEU A N 1
ATOM 767 C CA . LEU A 1 97 ? -5.645 -4.920 -0.059 1.00 90.69 97 LEU A CA 1
ATOM 768 C C . LEU A 1 97 ? -7.067 -5.330 0.334 1.00 90.69 97 LEU A C 1
ATOM 770 O O . LEU A 1 97 ? -8.028 -4.985 -0.352 1.00 90.69 97 LEU A O 1
ATOM 774 N N . LEU A 1 98 ? -7.176 -6.065 1.434 1.00 89.19 98 LEU A N 1
ATOM 775 C CA . LEU A 1 98 ? -8.420 -6.448 2.078 1.00 89.19 98 LEU A CA 1
ATOM 776 C C . LEU A 1 98 ? -8.305 -6.205 3.577 1.00 89.19 98 LEU A C 1
ATOM 778 O O . LEU A 1 98 ? -7.263 -6.429 4.186 1.00 89.19 98 LEU A O 1
ATOM 782 N N . ALA A 1 99 ? -9.403 -5.788 4.171 1.00 88.88 99 ALA A N 1
ATOM 783 C CA . ALA A 1 99 ? -9.587 -5.709 5.597 1.00 88.88 99 ALA A CA 1
ATOM 784 C C . ALA A 1 99 ? -11.070 -5.865 5.935 1.00 88.88 99 ALA A C 1
ATOM 786 O O . ALA A 1 99 ? -11.960 -5.669 5.104 1.00 88.88 99 ALA A O 1
ATOM 787 N N . GLU A 1 100 ? -11.324 -6.210 7.179 1.00 92.38 100 GLU A N 1
ATOM 788 C CA . GLU A 1 100 ? -12.627 -6.092 7.804 1.00 92.38 100 GLU A CA 1
ATOM 789 C C . GLU A 1 100 ? -12.426 -5.338 9.104 1.00 92.38 100 GLU A C 1
ATOM 791 O O . GLU A 1 100 ? -11.432 -5.547 9.801 1.00 92.38 100 GLU A O 1
ATOM 796 N N . VAL A 1 101 ? -13.332 -4.406 9.387 1.00 90.44 101 VAL A N 1
ATOM 797 C CA . VAL A 1 101 ? -13.199 -3.482 10.508 1.00 90.44 101 VAL A CA 1
ATOM 798 C C . VAL A 1 101 ? -14.499 -3.469 11.290 1.00 90.44 101 VAL A C 1
ATOM 800 O O . VAL A 1 101 ? -15.554 -3.110 10.768 1.00 90.44 101 VAL A O 1
ATOM 803 N N . ALA A 1 102 ? -14.393 -3.797 12.570 1.00 86.44 102 ALA A N 1
ATOM 804 C CA . ALA A 1 102 ? -15.440 -3.617 13.550 1.00 86.44 102 ALA A CA 1
ATOM 805 C C . ALA A 1 102 ? -15.181 -2.332 14.347 1.00 86.44 102 ALA A C 1
ATOM 807 O O . ALA A 1 102 ? -14.146 -2.161 14.995 1.00 86.44 102 ALA A O 1
ATOM 808 N N . VAL A 1 103 ? -16.161 -1.430 14.312 1.00 84.00 103 VAL A N 1
ATOM 809 C CA . VAL A 1 103 ? -16.244 -0.246 15.174 1.00 84.00 103 VAL A CA 1
ATOM 810 C C . VAL A 1 103 ? -17.564 -0.340 15.949 1.00 84.00 103 VAL A C 1
ATOM 812 O O . VAL A 1 103 ? -18.578 -0.698 15.341 1.00 84.00 103 VAL A O 1
ATOM 815 N N . PRO A 1 104 ? -17.593 -0.040 17.262 1.00 77.81 104 PRO A N 1
ATOM 816 C CA . PRO A 1 104 ? -18.817 -0.042 18.054 1.00 77.81 104 PRO A CA 1
ATOM 817 C C . PRO A 1 104 ? -19.950 0.756 17.398 1.00 77.81 104 PRO A C 1
ATOM 819 O O . PRO A 1 104 ? -19.735 1.780 16.750 1.00 77.81 104 PRO A O 1
ATOM 822 N N . SER A 1 105 ? -21.180 0.270 17.573 1.00 66.44 105 SER A N 1
ATOM 823 C CA . SER A 1 105 ? -22.370 0.802 16.905 1.00 66.44 105 SER A CA 1
ATOM 824 C C . SER A 1 105 ? -22.704 2.258 17.273 1.00 66.44 105 SER A C 1
ATOM 826 O O . SER A 1 105 ? -22.463 2.708 18.391 1.00 66.44 105 SER A O 1
ATOM 828 N N . ARG A 1 106 ? -23.372 2.945 16.335 1.00 59.84 106 ARG A N 1
ATOM 829 C CA . ARG A 1 106 ? -23.676 4.393 16.260 1.00 59.84 106 ARG A CA 1
ATOM 830 C C . ARG A 1 106 ? -24.452 5.043 17.418 1.00 59.84 106 ARG A C 1
ATOM 832 O O . ARG A 1 106 ? -24.750 6.227 17.324 1.00 59.84 106 ARG A O 1
ATOM 839 N N . VAL A 1 107 ? -24.832 4.315 18.465 1.00 56.66 107 VAL A N 1
ATOM 840 C CA . VAL A 1 107 ? -25.751 4.851 19.489 1.00 56.66 107 VAL A CA 1
ATOM 841 C C . VAL A 1 107 ? -25.013 5.680 20.549 1.00 56.66 107 VAL A C 1
ATOM 843 O O . VAL A 1 107 ? -25.605 6.607 21.088 1.00 56.66 107 VAL A O 1
ATOM 846 N N . ALA A 1 108 ? -23.735 5.381 20.805 1.00 67.00 108 ALA A N 1
ATOM 847 C CA . ALA A 1 108 ? -22.798 6.130 21.649 1.00 67.00 108 ALA A CA 1
ATOM 848 C C . ALA A 1 108 ? -21.597 5.225 21.958 1.00 67.00 108 ALA A C 1
ATOM 850 O O . ALA A 1 108 ? -21.789 4.173 22.568 1.00 67.00 108 ALA A O 1
ATOM 851 N N . ALA A 1 109 ? -20.370 5.612 21.615 1.00 79.50 109 ALA A N 1
ATOM 852 C CA . ALA A 1 109 ? -19.193 4.954 22.178 1.00 79.50 109 ALA A CA 1
ATOM 853 C C . ALA A 1 109 ? -18.804 5.619 23.502 1.00 79.50 109 ALA A C 1
ATOM 855 O O . ALA A 1 109 ? -18.538 6.821 23.544 1.00 79.50 109 ALA A O 1
ATOM 856 N N . GLN A 1 110 ? -18.737 4.822 24.57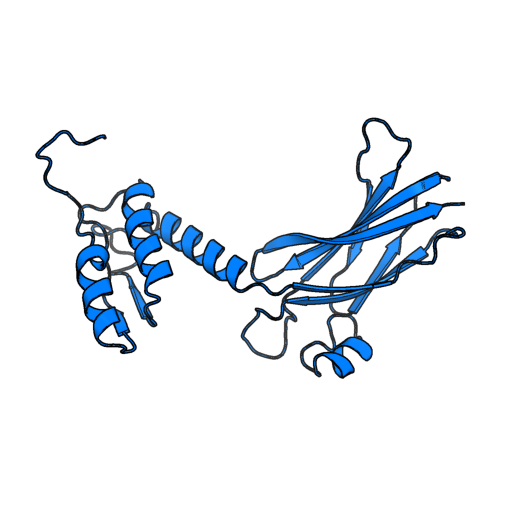3 1.00 86.56 110 GLN A N 1
ATOM 857 C CA . GLN A 1 110 ? -17.966 5.191 25.759 1.00 86.56 110 GLN A CA 1
ATOM 858 C C . GLN A 1 110 ? -16.486 4.968 25.471 1.00 86.56 110 GLN A C 1
ATOM 860 O O . GLN A 1 110 ? -16.119 4.025 24.773 1.00 86.56 110 GLN A O 1
ATOM 865 N N . GLN A 1 111 ? -15.645 5.845 26.005 1.00 88.81 111 GLN A N 1
ATOM 866 C CA . GLN A 1 111 ? -14.204 5.750 25.824 1.00 88.81 111 GLN A CA 1
ATOM 867 C C . GLN A 1 111 ? -13.542 5.024 27.007 1.00 88.81 111 GLN A C 1
ATOM 869 O O . GLN A 1 111 ? -13.950 5.241 28.150 1.00 88.81 111 GLN A O 1
ATOM 874 N N . PRO A 1 112 ? -12.492 4.221 26.762 1.00 93.06 112 PRO A N 1
ATOM 875 C CA . PRO A 1 112 ? -11.946 3.894 25.446 1.00 93.06 112 PRO A CA 1
ATOM 876 C C . PRO A 1 112 ? -12.837 2.893 24.693 1.00 93.06 112 PRO A C 1
ATOM 878 O O . PRO A 1 112 ? -13.549 2.104 25.315 1.00 93.06 112 PRO A O 1
ATOM 881 N N . PHE A 1 113 ? -12.785 2.916 23.361 1.00 92.06 113 PHE A N 1
ATOM 882 C CA . PHE A 1 113 ? -13.519 1.967 22.530 1.00 92.06 113 PHE A CA 1
ATOM 883 C C . PHE A 1 113 ? -12.600 1.203 21.569 1.00 92.06 113 PHE A C 1
ATOM 885 O O . PHE A 1 113 ? -11.687 1.789 20.980 1.00 92.06 113 PHE A O 1
ATOM 892 N N . PRO A 1 114 ? -12.834 -0.107 21.376 1.00 94.12 114 PRO A N 1
ATOM 893 C CA . PRO A 1 114 ? -12.012 -0.908 20.487 1.00 94.12 114 PRO A CA 1
ATOM 894 C C . PRO A 1 114 ? -12.358 -0.634 19.020 1.00 94.12 114 PRO A C 1
ATOM 896 O O . PRO A 1 114 ? -13.526 -0.576 18.645 1.00 94.12 114 PRO A O 1
ATOM 899 N N . VAL A 1 115 ? -11.333 -0.526 18.181 1.00 95.62 115 VAL A N 1
ATOM 900 C CA . VAL A 1 115 ? -11.417 -0.657 16.725 1.00 95.62 115 VAL A CA 1
ATOM 901 C C . VAL A 1 115 ? -10.598 -1.883 16.357 1.00 95.62 115 VAL A C 1
ATOM 903 O O . VAL A 1 115 ? -9.368 -1.872 16.436 1.00 95.62 115 VAL A O 1
ATOM 906 N N . THR A 1 116 ? -11.289 -2.967 16.033 1.00 96.12 116 THR A N 1
ATOM 907 C CA . THR A 1 116 ? -10.694 -4.287 15.808 1.00 96.12 116 THR A CA 1
ATOM 908 C C . THR A 1 116 ? -11.009 -4.780 14.412 1.00 96.12 116 THR A C 1
ATOM 910 O O . THR A 1 116 ? -11.891 -4.259 13.732 1.00 96.12 116 THR A O 1
ATOM 913 N N . GLY A 1 117 ? -10.283 -5.796 13.969 1.00 95.81 117 GLY A N 1
ATOM 914 C CA . GLY A 1 117 ? -10.521 -6.379 12.663 1.00 95.81 117 GLY A CA 1
ATOM 915 C C . GLY A 1 117 ? -9.351 -7.212 12.194 1.00 95.81 117 GLY A C 1
ATOM 916 O O . GLY A 1 117 ? -8.493 -7.597 12.988 1.00 95.81 117 GLY A O 1
ATOM 917 N N . TYR A 1 118 ? -9.305 -7.453 10.891 1.00 96.69 118 TYR A N 1
ATOM 918 C CA . TYR A 1 118 ? -8.163 -8.058 10.221 1.00 96.69 118 TYR A CA 1
ATOM 919 C C . TYR A 1 118 ? -7.831 -7.300 8.938 1.00 96.69 118 TYR A C 1
ATOM 921 O O . TYR A 1 118 ? -8.715 -6.696 8.339 1.00 96.69 118 TYR A O 1
ATOM 929 N N . ALA A 1 119 ? -6.566 -7.305 8.520 1.00 96.31 119 ALA A N 1
ATOM 930 C CA . ALA A 1 119 ? -6.099 -6.618 7.322 1.00 96.31 119 ALA A CA 1
ATOM 931 C C . ALA A 1 119 ? -4.908 -7.343 6.674 1.00 96.31 119 ALA A C 1
ATOM 933 O O . ALA A 1 119 ? -3.945 -7.705 7.346 1.00 96.31 119 ALA A O 1
ATOM 934 N N . PHE A 1 120 ? -4.958 -7.553 5.360 1.00 94.44 120 PHE A N 1
ATOM 935 C CA . PHE A 1 120 ? -3.922 -8.240 4.587 1.00 94.44 120 PHE A CA 1
ATOM 936 C C . PHE A 1 120 ? -3.933 -7.807 3.113 1.00 94.44 120 PHE A C 1
ATOM 938 O O . PHE A 1 120 ? -4.919 -7.279 2.608 1.00 94.44 120 PHE A O 1
ATOM 945 N N . ASP A 1 121 ? -2.841 -8.049 2.387 1.00 93.38 121 ASP A N 1
ATOM 946 C CA . ASP A 1 121 ? -2.749 -7.778 0.950 1.00 93.38 121 ASP A CA 1
ATOM 947 C C . ASP A 1 121 ? -2.582 -9.094 0.184 1.00 93.38 121 ASP A C 1
ATOM 949 O O . ASP A 1 121 ? -1.546 -9.759 0.252 1.00 93.38 121 ASP A O 1
ATOM 953 N N . ARG A 1 122 ? -3.610 -9.483 -0.580 1.00 90.75 122 ARG A N 1
ATOM 954 C CA . ARG A 1 122 ? -3.599 -10.731 -1.365 1.00 90.75 122 ARG A CA 1
ATOM 955 C C . ARG A 1 122 ? -2.638 -10.697 -2.547 1.00 90.75 122 ARG A C 1
ATOM 957 O O . ARG A 1 122 ? -2.354 -11.755 -3.107 1.00 90.75 122 ARG A O 1
ATOM 964 N N . GLY A 1 123 ? -2.156 -9.518 -2.929 1.00 87.62 123 GLY A N 1
ATOM 965 C CA . GLY A 1 123 ? -1.156 -9.356 -3.974 1.00 87.62 123 GLY A CA 1
ATOM 966 C C . GLY A 1 123 ? 0.197 -9.941 -3.591 1.00 87.62 123 GLY A C 1
ATOM 967 O O . GLY A 1 123 ? 1.036 -10.161 -4.464 1.00 87.62 123 GLY A O 1
ATOM 968 N N . ILE A 1 124 ? 0.444 -10.182 -2.296 1.00 84.31 124 ILE A N 1
ATOM 969 C CA . ILE A 1 124 ? 1.752 -10.642 -1.858 1.00 84.31 124 ILE A CA 1
ATOM 970 C C . ILE A 1 124 ? 1.984 -12.089 -2.291 1.00 84.31 124 ILE A C 1
ATOM 972 O O . ILE A 1 124 ? 1.217 -13.003 -1.974 1.00 84.31 124 ILE A O 1
ATOM 976 N N . SER A 1 125 ? 3.075 -12.310 -3.014 1.00 73.56 125 SER A N 1
ATOM 977 C CA . SER A 1 125 ? 3.566 -13.621 -3.434 1.00 73.56 125 SER A CA 1
ATOM 978 C C . SER A 1 125 ? 4.767 -14.003 -2.571 1.00 73.56 125 SER A C 1
ATOM 980 O O . SER A 1 125 ? 5.749 -13.268 -2.538 1.00 73.56 125 SER A O 1
ATOM 982 N N . GLY A 1 126 ? 4.703 -15.126 -1.855 1.00 67.06 126 GLY A N 1
ATOM 983 C CA . GLY A 1 126 ? 5.789 -15.565 -0.973 1.00 67.06 126 GLY A CA 1
ATOM 984 C C . GLY A 1 126 ? 5.303 -16.441 0.185 1.00 67.06 126 GLY A C 1
ATOM 985 O O . GLY A 1 126 ? 4.090 -16.647 0.312 1.00 67.06 126 GLY A O 1
ATOM 986 N N . PRO A 1 127 ? 6.225 -16.976 1.010 1.00 58.50 127 PRO A N 1
ATOM 987 C CA . PRO A 1 127 ? 5.888 -17.832 2.146 1.00 58.50 127 PRO A CA 1
ATOM 988 C C . PRO A 1 127 ? 4.975 -17.121 3.160 1.00 58.50 127 PRO A C 1
ATOM 990 O O . PRO A 1 127 ? 4.737 -15.921 3.068 1.00 58.50 127 PRO A O 1
ATOM 993 N N . ALA A 1 128 ? 4.427 -17.895 4.103 1.00 58.78 128 ALA A N 1
ATOM 994 C CA . ALA A 1 128 ? 3.258 -17.590 4.941 1.00 58.78 128 ALA A CA 1
ATOM 995 C C . ALA A 1 128 ? 3.278 -16.274 5.754 1.00 58.78 128 ALA A C 1
ATOM 997 O O . ALA A 1 128 ? 2.267 -15.944 6.366 1.00 58.78 128 ALA A O 1
ATOM 998 N N . TRP A 1 129 ? 4.382 -15.526 5.750 1.00 61.38 129 TRP A N 1
ATOM 999 C CA . TRP A 1 129 ? 4.562 -14.258 6.447 1.00 61.38 129 TRP A CA 1
ATOM 1000 C C . TRP A 1 129 ? 5.463 -13.313 5.638 1.00 61.38 129 TRP A C 1
ATOM 1002 O O . TRP A 1 129 ? 6.468 -13.778 5.093 1.00 61.38 129 TRP A O 1
ATOM 1012 N N . PRO A 1 130 ? 5.179 -11.996 5.603 1.00 76.44 130 PRO A N 1
ATOM 1013 C CA . PRO A 1 130 ? 4.027 -11.299 6.191 1.00 76.44 130 PRO A CA 1
ATOM 1014 C C . PRO A 1 130 ? 2.742 -11.429 5.347 1.00 76.44 130 PRO A C 1
ATOM 1016 O O . PRO A 1 130 ? 2.788 -11.760 4.164 1.00 76.44 130 PRO A O 1
ATOM 1019 N N . THR A 1 131 ? 1.587 -11.106 5.941 1.00 90.38 131 THR A N 1
ATOM 1020 C CA . THR A 1 131 ? 0.256 -11.079 5.289 1.00 90.38 131 THR A CA 1
ATOM 1021 C C . THR A 1 131 ? 0.100 -9.953 4.259 1.00 90.38 131 THR A C 1
ATOM 1023 O O . THR A 1 131 ? -0.958 -9.799 3.657 1.00 90.38 131 THR A O 1
ATOM 1026 N N . GLY A 1 132 ? 1.151 -9.162 4.035 1.00 91.12 132 GLY A N 1
ATOM 1027 C CA . GLY A 1 132 ? 1.160 -8.044 3.094 1.00 91.12 132 GLY A CA 1
ATOM 1028 C C . GLY A 1 132 ? 0.720 -6.709 3.693 1.00 91.12 132 GLY A C 1
ATOM 1029 O O . GLY A 1 132 ? 0.762 -5.702 2.996 1.00 91.12 132 GLY A O 1
ATOM 1030 N N . VAL A 1 133 ? 0.351 -6.684 4.975 1.00 93.94 133 VAL A N 1
ATOM 1031 C CA . VAL A 1 133 ? 0.039 -5.472 5.740 1.00 93.94 133 VAL A CA 1
ATOM 1032 C C . VAL A 1 133 ? 0.897 -5.444 6.993 1.00 93.94 133 VAL A C 1
ATOM 1034 O O . VAL A 1 133 ? 1.031 -6.456 7.675 1.00 93.94 133 VAL A O 1
ATOM 1037 N N . ASP A 1 134 ? 1.480 -4.290 7.298 1.00 93.88 134 ASP A N 1
ATOM 1038 C CA . ASP A 1 134 ? 2.362 -4.118 8.456 1.00 93.88 134 ASP A CA 1
ATOM 1039 C C . ASP A 1 134 ? 1.933 -2.995 9.409 1.00 93.88 134 ASP A C 1
ATOM 1041 O O . ASP A 1 134 ? 2.421 -2.947 10.536 1.00 93.88 134 ASP A O 1
ATOM 1045 N N . ALA A 1 135 ? 0.998 -2.132 9.001 1.00 96.19 135 ALA A N 1
ATOM 1046 C CA . ALA A 1 135 ? 0.467 -1.070 9.846 1.00 96.19 135 ALA A CA 1
ATOM 1047 C C . ALA A 1 135 ? -0.998 -0.743 9.527 1.00 96.19 135 ALA A C 1
ATOM 1049 O O . ALA A 1 135 ? -1.423 -0.723 8.370 1.00 96.19 135 ALA A O 1
ATOM 1050 N N . VAL A 1 136 ? -1.750 -0.423 10.575 1.00 97.62 136 VAL A N 1
ATOM 1051 C CA . VAL A 1 136 ? -3.131 0.060 10.555 1.00 97.62 136 VAL A CA 1
ATOM 1052 C C . VAL A 1 136 ? -3.195 1.326 11.396 1.00 97.62 136 VAL A C 1
ATOM 1054 O O . VAL A 1 136 ? -2.734 1.328 12.533 1.00 97.62 136 VAL A O 1
ATOM 1057 N N . ARG A 1 137 ? -3.779 2.396 10.859 1.00 98.06 137 ARG A N 1
ATOM 1058 C CA . ARG A 1 137 ? -3.987 3.674 11.549 1.00 98.06 137 ARG A CA 1
ATOM 1059 C C . ARG A 1 137 ? -5.461 4.004 11.614 1.00 98.06 137 ARG A C 1
ATOM 1061 O O . ARG A 1 137 ? -6.166 3.896 10.613 1.00 98.06 137 ARG A O 1
ATOM 1068 N N . VAL A 1 138 ? -5.907 4.445 12.780 1.00 97.94 138 VAL A N 1
ATOM 1069 C CA . VAL A 1 138 ? -7.291 4.859 13.006 1.00 97.94 138 VAL A CA 1
ATOM 1070 C C . VAL A 1 138 ? -7.315 6.358 13.249 1.00 97.94 138 VAL A C 1
ATOM 1072 O O . VAL A 1 138 ? -6.635 6.848 14.149 1.00 97.94 138 VAL A O 1
ATOM 1075 N N . TYR A 1 139 ? -8.115 7.076 12.469 1.00 97.94 139 TYR A N 1
ATOM 1076 C CA . TYR A 1 139 ? -8.308 8.515 12.612 1.00 97.94 139 TYR A CA 1
ATOM 1077 C C . TYR A 1 139 ? -9.758 8.847 12.949 1.00 97.94 139 TYR A C 1
ATOM 1079 O O . TYR A 1 139 ? -10.681 8.128 12.564 1.00 97.94 139 TYR A O 1
ATOM 1087 N N . ALA A 1 140 ? -9.948 9.980 13.616 1.00 96.56 140 ALA A N 1
ATOM 1088 C CA . ALA A 1 140 ? -11.241 10.599 13.858 1.00 96.56 140 ALA A CA 1
ATOM 1089 C C . ALA A 1 140 ? -11.250 12.036 13.343 1.00 96.56 140 ALA A C 1
ATOM 1091 O O . ALA A 1 140 ? -10.374 12.827 13.679 1.00 96.56 140 ALA A O 1
ATOM 1092 N N . THR A 1 141 ? -12.286 12.404 12.600 1.00 97.12 141 THR A N 1
ATOM 1093 C CA . THR A 1 141 ? -12.516 13.780 12.151 1.00 97.12 141 THR A CA 1
ATOM 1094 C C . THR A 1 141 ? -13.824 14.283 12.749 1.00 97.12 141 THR A C 1
ATOM 1096 O O . THR A 1 141 ? -14.888 13.722 12.471 1.00 97.12 141 THR A O 1
ATOM 1099 N N . LEU A 1 142 ? -13.761 15.325 13.586 1.00 95.50 142 LEU A N 1
ATOM 1100 C CA . LEU A 1 142 ? -14.953 15.920 14.197 1.00 95.50 142 LEU A CA 1
ATOM 1101 C C . LEU A 1 142 ? -15.790 16.615 13.118 1.00 95.50 142 LEU A C 1
ATOM 1103 O O . LEU A 1 142 ? -15.310 17.522 12.441 1.00 95.50 142 LEU A O 1
ATOM 1107 N N . ARG A 1 143 ? -17.057 16.220 12.967 1.00 93.88 143 ARG A N 1
ATOM 1108 C CA . ARG A 1 143 ? -17.922 16.697 11.873 1.00 93.88 143 ARG A CA 1
ATOM 1109 C C . ARG A 1 143 ? -18.275 18.179 11.970 1.00 93.88 143 ARG A C 1
ATOM 1111 O O . ARG A 1 143 ? -18.521 18.809 10.946 1.00 93.88 143 ARG A O 1
ATOM 1118 N N . SER A 1 144 ? -18.330 18.717 13.184 1.00 92.12 144 SER A N 1
ATOM 1119 C CA . SER A 1 144 ? -18.637 20.127 13.438 1.00 92.12 144 SER A CA 1
ATOM 1120 C C . SER A 1 144 ? -17.411 21.042 13.381 1.00 92.12 144 SER A C 1
ATOM 1122 O O . SER A 1 144 ? -17.583 22.259 13.349 1.00 92.12 144 SER A O 1
ATOM 1124 N N . ALA A 1 145 ? -16.190 20.496 13.367 1.00 89.19 145 ALA A N 1
ATOM 1125 C CA . ALA A 1 145 ? -14.970 21.296 13.325 1.00 89.19 145 ALA A CA 1
ATOM 1126 C C . ALA A 1 145 ? -14.765 21.934 11.946 1.00 89.19 145 ALA A C 1
ATOM 1128 O O . ALA A 1 145 ? -15.022 21.308 10.918 1.00 89.19 145 ALA A O 1
ATOM 1129 N N . GLN A 1 146 ? -14.279 23.176 11.936 1.00 88.31 146 GLN A N 1
ATOM 1130 C CA . GLN A 1 146 ? -13.875 23.903 10.734 1.00 88.31 146 GLN A CA 1
ATOM 1131 C C . GLN A 1 146 ? -12.548 24.638 11.024 1.00 88.31 146 GLN A C 1
ATOM 1133 O O . GLN A 1 146 ? -12.560 25.558 11.844 1.00 88.31 146 GLN A O 1
ATOM 1138 N N . PRO A 1 147 ? -11.418 24.255 10.393 1.00 85.38 147 PRO A N 1
ATOM 1139 C CA . PRO A 1 147 ? -11.269 23.128 9.468 1.00 85.38 147 PRO A CA 1
ATOM 1140 C C . PRO A 1 147 ? -11.438 21.767 10.167 1.00 85.38 147 PRO A C 1
ATOM 1142 O O . PRO A 1 147 ? -11.214 21.625 11.367 1.00 85.38 147 PRO A O 1
ATOM 1145 N N . ALA A 1 148 ? -11.855 20.758 9.403 1.00 88.56 148 ALA A N 1
ATOM 1146 C CA . ALA A 1 148 ? -12.046 19.399 9.896 1.00 88.56 148 ALA A CA 1
ATOM 1147 C C . ALA A 1 148 ? -10.717 18.621 9.852 1.00 88.56 148 ALA A C 1
ATOM 1149 O O . ALA A 1 148 ? -10.444 17.894 8.897 1.00 88.56 148 ALA A O 1
ATOM 1150 N N . GLU A 1 149 ? -9.871 18.795 10.868 1.00 93.62 149 GLU A N 1
ATOM 1151 C CA . GLU A 1 149 ? -8.580 18.101 10.957 1.00 93.62 149 GLU A CA 1
ATOM 1152 C C . GLU A 1 149 ? -8.734 16.674 11.526 1.00 93.62 149 GLU A C 1
ATOM 1154 O O . GLU A 1 149 ? -9.357 16.495 12.578 1.00 93.62 149 GLU A O 1
ATOM 1159 N N . PRO A 1 150 ? -8.191 15.635 10.860 1.00 95.94 150 PRO A N 1
ATOM 1160 C CA . PRO A 1 150 ? -8.165 14.281 11.406 1.00 95.94 150 PRO A CA 1
ATOM 1161 C C . PRO A 1 150 ? -7.205 14.155 12.597 1.00 95.94 150 PRO A C 1
ATOM 1163 O O . PRO A 1 150 ? -6.028 14.499 12.503 1.00 95.94 150 PRO A O 1
ATOM 1166 N N . VAL A 1 151 ? -7.683 13.574 13.695 1.00 96.50 151 VAL A N 1
ATOM 1167 C CA . VAL A 1 151 ? -6.891 13.217 14.878 1.00 96.50 151 VAL A CA 1
ATOM 1168 C C . VAL A 1 151 ? -6.548 11.731 14.820 1.00 96.50 151 VAL A C 1
ATOM 1170 O O . VAL A 1 151 ? -7.438 10.901 14.638 1.00 96.50 151 VAL A O 1
ATOM 1173 N N . LEU A 1 152 ? -5.270 11.377 14.982 1.00 97.69 152 LEU A N 1
ATOM 1174 C CA . LEU A 1 152 ? -4.840 9.979 15.084 1.00 97.69 152 LEU A CA 1
ATOM 1175 C C . LEU A 1 152 ? -5.255 9.411 16.449 1.00 97.69 152 LEU A C 1
ATOM 1177 O O . LEU A 1 152 ? -4.797 9.888 17.483 1.00 97.69 152 LEU A O 1
ATOM 1181 N N . LEU A 1 153 ? -6.093 8.376 16.442 1.00 97.06 153 LEU A N 1
ATOM 1182 C CA . LEU A 1 153 ? -6.539 7.673 17.650 1.00 97.06 153 LEU A CA 1
ATOM 1183 C C . LEU A 1 153 ? -5.581 6.560 18.070 1.00 97.06 153 LEU A C 1
ATOM 1185 O O . LEU A 1 153 ? -5.531 6.195 19.241 1.00 97.06 153 LEU A O 1
ATOM 1189 N N . GLY A 1 154 ? -4.845 6.000 17.111 1.00 97.50 154 GLY A N 1
ATOM 1190 C CA . GLY A 1 154 ? -3.854 4.968 17.370 1.00 97.50 154 GLY A CA 1
ATOM 1191 C C . GLY A 1 154 ? -3.373 4.264 16.109 1.00 97.50 154 GLY A C 1
ATOM 1192 O O . GLY A 1 154 ? -3.939 4.409 15.022 1.00 97.50 154 GLY A O 1
ATOM 1193 N N . GLU A 1 155 ? -2.309 3.488 16.290 1.00 97.75 155 GLU A N 1
ATOM 1194 C CA . GLU A 1 155 ? -1.677 2.663 15.266 1.00 97.75 155 GLU A CA 1
ATOM 1195 C C . GLU A 1 155 ? -1.462 1.247 15.817 1.00 97.75 155 GLU A C 1
ATOM 1197 O O . GLU A 1 155 ? -1.146 1.078 16.996 1.00 97.75 155 GLU A O 1
ATOM 1202 N N . ALA A 1 156 ? -1.642 0.232 14.974 1.00 97.38 156 ALA A N 1
ATOM 1203 C CA . ALA A 1 156 ? -1.395 -1.167 15.309 1.00 97.38 156 ALA A CA 1
ATOM 1204 C C . ALA A 1 156 ? -0.755 -1.910 14.131 1.00 97.38 156 ALA A C 1
ATOM 1206 O O . ALA A 1 156 ? -1.003 -1.584 12.972 1.00 97.38 156 ALA A O 1
ATOM 1207 N N . ALA A 1 157 ? 0.028 -2.947 14.426 1.00 94.88 157 ALA A N 1
ATOM 1208 C CA . ALA A 1 157 ? 0.447 -3.919 13.422 1.00 94.88 157 ALA A CA 1
ATOM 1209 C C . ALA A 1 157 ? -0.660 -4.966 13.204 1.00 94.88 157 ALA A C 1
ATOM 1211 O O . ALA A 1 157 ? -1.339 -5.368 14.152 1.00 94.88 157 ALA A O 1
ATOM 1212 N N . ALA A 1 158 ? -0.822 -5.433 11.964 1.00 93.12 158 ALA A N 1
ATOM 1213 C CA . ALA A 1 158 ? -1.777 -6.482 11.604 1.00 93.12 158 ALA A CA 1
ATOM 1214 C C . ALA A 1 158 ? -1.151 -7.877 11.780 1.00 93.12 158 ALA A C 1
ATOM 1216 O O . ALA A 1 158 ? -0.830 -8.554 10.807 1.00 93.12 158 ALA A O 1
ATOM 1217 N N . THR A 1 159 ? -0.903 -8.269 13.031 1.00 94.19 159 THR A N 1
ATOM 1218 C CA . THR A 1 159 ? -0.184 -9.509 13.383 1.00 94.19 159 THR A CA 1
ATOM 1219 C C . THR A 1 159 ? -0.931 -10.406 14.366 1.00 94.19 159 THR A C 1
ATOM 1221 O O . THR A 1 159 ? -0.467 -11.512 14.649 1.00 94.19 159 THR A O 1
ATOM 1224 N N . LEU A 1 160 ? -2.072 -9.959 14.900 1.00 95.88 160 LEU A N 1
ATOM 1225 C CA . LEU A 1 160 ? -2.878 -10.754 15.824 1.00 95.88 160 LEU A CA 1
ATOM 1226 C C . LEU A 1 160 ? -3.542 -11.919 15.086 1.00 95.88 160 LEU A C 1
ATOM 1228 O O . LEU A 1 160 ? -3.805 -11.854 13.885 1.00 95.88 160 LEU A O 1
ATOM 1232 N N . PHE A 1 161 ? -3.854 -12.982 15.820 1.00 95.56 161 PHE A N 1
ATOM 1233 C CA . PHE A 1 161 ? -4.612 -14.094 15.265 1.00 95.56 161 PHE A CA 1
ATOM 1234 C C . PHE A 1 161 ? -6.083 -13.696 15.047 1.00 95.56 161 PHE A C 1
ATOM 1236 O O . PHE A 1 161 ? -6.725 -13.165 15.951 1.00 95.56 161 PHE A O 1
ATOM 1243 N N . SER A 1 162 ? -6.617 -13.991 13.865 1.00 95.75 162 SER A N 1
ATOM 1244 C CA . SER A 1 162 ? -8.023 -13.873 13.487 1.00 95.75 162 SER A CA 1
ATOM 1245 C C . SER A 1 162 ? -8.497 -15.222 12.948 1.00 95.75 162 SER A C 1
ATOM 1247 O O . SER A 1 162 ? -8.086 -15.653 11.866 1.00 95.75 162 SER A O 1
ATOM 1249 N N . SER A 1 163 ? -9.358 -15.900 13.714 1.00 95.94 163 SER A N 1
ATOM 1250 C CA . SER A 1 163 ? -9.985 -17.156 13.284 1.00 95.94 163 SER A CA 1
ATOM 1251 C C . SER A 1 163 ? -10.843 -16.945 12.041 1.00 95.94 163 SER A C 1
ATOM 1253 O O . SER A 1 163 ? -10.782 -17.744 11.118 1.00 95.94 163 SER A O 1
ATOM 1255 N N . GLU A 1 164 ? -11.557 -15.823 11.973 1.00 95.56 164 GLU A N 1
ATOM 1256 C CA . GLU A 1 164 ? -12.383 -15.448 10.827 1.00 95.56 164 GLU A CA 1
ATOM 1257 C C . GLU A 1 164 ? -11.551 -15.287 9.549 1.00 95.56 164 GLU A C 1
ATOM 1259 O O . GLU A 1 164 ? -11.876 -15.866 8.514 1.00 95.56 164 GLU A O 1
ATOM 1264 N N . ALA A 1 165 ? -10.414 -14.587 9.619 1.00 94.44 165 ALA A N 1
ATOM 1265 C CA . ALA A 1 165 ? -9.529 -14.457 8.464 1.00 94.44 165 ALA A CA 1
ATOM 1266 C C . ALA A 1 165 ? -8.954 -15.817 8.029 1.00 94.44 165 ALA A C 1
ATOM 1268 O O . ALA A 1 165 ? -8.822 -16.086 6.832 1.00 94.44 165 ALA A O 1
ATOM 1269 N N . ALA A 1 166 ? -8.633 -16.685 8.997 1.00 94.12 166 ALA A N 1
ATOM 1270 C CA . ALA A 1 166 ? -8.157 -18.039 8.735 1.00 94.12 166 ALA A CA 1
ATOM 1271 C C . ALA A 1 166 ? -9.221 -18.907 8.044 1.00 94.12 166 ALA A C 1
ATOM 1273 O O . ALA A 1 166 ? -8.891 -19.654 7.123 1.00 94.12 166 ALA A O 1
ATOM 1274 N N . GLU A 1 167 ? -10.479 -18.798 8.471 1.00 95.81 167 GLU A N 1
ATOM 1275 C CA . GLU A 1 167 ? -11.618 -19.544 7.930 1.00 95.81 167 GLU A CA 1
ATOM 1276 C C . GLU A 1 167 ? -12.014 -19.056 6.531 1.00 95.81 167 GLU A C 1
ATOM 1278 O O . GLU A 1 167 ? -12.201 -19.870 5.627 1.00 95.81 167 GLU A O 1
ATOM 1283 N N . LEU A 1 168 ? -12.093 -17.738 6.325 1.00 94.88 168 LEU A N 1
ATOM 1284 C CA . LEU A 1 168 ? -12.569 -17.145 5.071 1.00 94.88 168 LEU A CA 1
ATOM 1285 C C . LEU A 1 168 ? -11.506 -17.119 3.967 1.00 94.88 168 LEU A C 1
ATOM 1287 O O . LEU A 1 168 ? -11.828 -17.286 2.789 1.00 94.88 168 LEU A O 1
ATOM 1291 N N . TYR A 1 169 ? -10.238 -16.898 4.326 1.00 91.88 169 TYR A N 1
ATOM 1292 C CA . TYR A 1 169 ? -9.166 -16.655 3.352 1.00 91.88 169 TYR A CA 1
ATOM 1293 C C . TYR A 1 169 ? -8.013 -17.661 3.439 1.00 91.88 169 TYR A C 1
ATOM 1295 O O . TYR A 1 169 ? -7.117 -17.647 2.590 1.00 91.88 169 TYR A O 1
ATOM 1303 N N . GLY A 1 170 ? -8.051 -18.565 4.418 1.00 91.31 170 GLY A N 1
ATOM 1304 C CA . GLY A 1 170 ? -7.058 -19.609 4.631 1.00 91.31 170 GLY A CA 1
ATOM 1305 C C . GLY A 1 170 ? -5.994 -19.239 5.665 1.00 91.31 170 GLY A C 1
ATOM 1306 O O . GLY A 1 170 ? -5.735 -18.072 5.965 1.00 91.31 170 GLY A O 1
ATOM 1307 N N . SER A 1 171 ? -5.308 -20.265 6.179 1.00 91.69 171 SER A N 1
ATOM 1308 C CA . SER A 1 171 ? -4.350 -20.163 7.293 1.00 91.69 171 SER A CA 1
ATOM 1309 C C . SER A 1 171 ? -3.199 -19.178 7.069 1.00 91.69 171 SER A C 1
ATOM 1311 O O . SER A 1 171 ? -2.647 -18.652 8.033 1.00 91.69 171 SER A O 1
ATOM 1313 N N . ARG A 1 172 ? -2.864 -18.870 5.809 1.00 89.25 172 ARG A N 1
ATOM 1314 C CA . ARG A 1 172 ? -1.892 -17.826 5.454 1.00 89.25 172 ARG A CA 1
ATOM 1315 C C . ARG A 1 172 ? -2.266 -16.456 6.027 1.00 89.25 172 ARG A C 1
ATOM 1317 O O . ARG A 1 172 ? -1.377 -15.693 6.384 1.00 89.25 172 ARG A O 1
ATOM 1324 N N . PHE A 1 173 ? -3.556 -16.141 6.110 1.00 92.06 173 PHE A N 1
ATOM 1325 C CA . PHE A 1 173 ? -4.045 -14.850 6.594 1.00 92.06 173 PHE A CA 1
ATOM 1326 C C . PHE A 1 173 ? -4.521 -14.908 8.046 1.00 92.06 173 PHE A C 1
ATOM 1328 O O . PHE A 1 173 ? -5.051 -13.924 8.548 1.00 92.06 173 PHE A O 1
ATOM 1335 N N . ALA A 1 174 ? -4.290 -16.018 8.752 1.00 93.31 174 ALA A N 1
ATOM 1336 C CA . ALA A 1 174 ? -4.710 -16.172 10.140 1.00 93.31 174 ALA A CA 1
ATOM 1337 C C . ALA A 1 174 ? -4.089 -15.124 11.071 1.00 93.31 174 ALA A C 1
ATOM 1339 O O . ALA A 1 174 ? -4.706 -14.748 12.053 1.00 93.31 174 ALA A O 1
ATOM 1340 N N . ASN A 1 175 ? -2.895 -14.615 10.761 1.00 93.94 175 ASN A N 1
ATOM 1341 C CA . ASN A 1 175 ? -2.209 -13.615 11.580 1.00 93.94 175 ASN A CA 1
ATOM 1342 C C . ASN A 1 175 ? -2.274 -12.222 10.946 1.00 93.94 175 ASN A C 1
ATOM 1344 O O . ASN A 1 175 ? -1.251 -11.596 10.688 1.00 93.94 175 ASN A O 1
ATOM 1348 N N . SER A 1 176 ? -3.490 -11.794 10.612 1.00 95.06 176 SER A N 1
ATOM 1349 C CA . SER A 1 176 ? -3.795 -10.485 10.020 1.00 95.06 176 SER A CA 1
ATOM 1350 C C . SER A 1 176 ? -4.645 -9.601 10.934 1.00 95.06 176 SER A C 1
ATOM 1352 O O . SER A 1 176 ? -5.021 -8.496 10.553 1.00 95.06 176 SER A O 1
ATOM 1354 N N . GLY A 1 177 ? -4.976 -10.077 12.133 1.00 96.50 177 GLY A N 1
ATOM 1355 C CA . GLY A 1 177 ? -5.787 -9.359 13.101 1.00 96.50 177 GLY A CA 1
ATOM 1356 C C . GLY A 1 177 ? -5.097 -8.101 13.629 1.00 96.50 177 GLY A C 1
ATOM 1357 O O . GLY A 1 177 ? -3.873 -8.052 13.765 1.00 96.50 177 GLY A O 1
ATOM 1358 N N . PHE A 1 178 ? -5.886 -7.095 13.989 1.00 97.06 178 PHE A N 1
ATOM 1359 C CA . PHE A 1 178 ? -5.419 -5.885 14.656 1.00 97.06 178 PHE A CA 1
ATOM 1360 C C . PHE A 1 178 ? -6.425 -5.422 15.718 1.00 97.06 178 PHE A C 1
ATOM 1362 O O . PHE A 1 178 ? -7.607 -5.775 15.695 1.00 97.06 178 PHE A O 1
ATOM 1369 N N . SER A 1 179 ? -5.942 -4.613 16.659 1.00 96.75 179 SER A N 1
ATOM 1370 C CA . SER A 1 179 ? -6.766 -3.960 17.675 1.00 96.75 179 SER A CA 1
ATOM 1371 C C . SER A 1 179 ? -6.159 -2.612 18.042 1.00 96.75 179 SER A C 1
ATOM 1373 O O . SER A 1 179 ? -4.985 -2.537 18.403 1.00 96.75 179 SER A O 1
ATOM 1375 N N . VAL A 1 180 ? -6.960 -1.554 17.945 1.00 97.06 180 VAL A N 1
ATOM 1376 C CA . VAL A 1 180 ? -6.631 -0.204 18.408 1.00 97.06 180 VAL A CA 1
ATOM 1377 C C . VAL A 1 180 ? -7.640 0.182 19.479 1.00 97.06 180 VAL A C 1
ATOM 1379 O O . VAL A 1 180 ? -8.843 0.158 19.236 1.00 97.06 180 VAL A O 1
ATOM 1382 N N . ASN A 1 181 ? -7.165 0.548 20.667 1.00 95.81 181 ASN A N 1
ATOM 1383 C CA . ASN A 1 181 ? -8.028 1.029 21.742 1.00 95.81 181 ASN A CA 1
ATOM 1384 C C . ASN A 1 181 ? -8.109 2.561 21.683 1.00 95.81 181 ASN A C 1
ATOM 1386 O O . ASN A 1 181 ? -7.233 3.251 22.202 1.00 95.81 181 ASN A O 1
ATOM 1390 N N . ALA A 1 182 ? -9.118 3.084 20.988 1.00 94.75 182 ALA A N 1
ATOM 1391 C CA . ALA A 1 182 ? -9.259 4.505 20.694 1.00 94.75 182 ALA A CA 1
ATOM 1392 C C . ALA A 1 182 ? -9.837 5.289 21.885 1.00 94.75 182 ALA A C 1
ATOM 1394 O O . ALA A 1 182 ? -10.769 4.839 22.554 1.00 94.75 182 ALA A O 1
ATOM 1395 N N . ALA A 1 183 ? -9.294 6.481 22.139 1.00 94.50 183 ALA A N 1
ATOM 1396 C CA . ALA A 1 183 ? -9.715 7.375 23.216 1.00 94.50 183 ALA A CA 1
ATOM 1397 C C . ALA A 1 183 ? -9.299 8.831 22.930 1.00 94.50 183 ALA A C 1
ATOM 1399 O O . ALA A 1 183 ? -8.676 9.117 21.909 1.00 94.50 183 ALA A O 1
ATOM 1400 N N . GLY A 1 184 ? -9.600 9.744 23.859 1.00 92.94 184 GLY A N 1
ATOM 1401 C CA . GLY A 1 184 ? -9.163 11.144 23.807 1.00 92.94 184 GLY A CA 1
ATOM 1402 C C . GLY A 1 184 ? -10.041 12.060 22.952 1.00 92.94 184 GLY A C 1
ATOM 1403 O O . GLY A 1 184 ? -9.635 13.176 22.639 1.00 92.94 184 GLY A O 1
ATOM 1404 N N . LEU A 1 185 ? -11.238 11.613 22.578 1.00 93.31 185 LEU A N 1
ATOM 1405 C CA . LEU A 1 185 ? -12.211 12.404 21.834 1.00 93.31 185 LEU A CA 1
ATOM 1406 C C . LEU A 1 185 ? -13.126 13.188 22.780 1.00 93.31 185 LEU A C 1
ATOM 1408 O O . LEU A 1 185 ? -13.520 12.699 23.838 1.00 93.31 185 LEU A O 1
ATOM 1412 N N . ALA A 1 186 ? -13.489 14.410 22.398 1.00 92.31 186 ALA A N 1
ATOM 1413 C CA . ALA A 1 186 ? -14.566 15.133 23.067 1.00 92.31 186 ALA A CA 1
ATOM 1414 C C . ALA A 1 186 ? -15.922 14.508 22.697 1.00 92.31 186 ALA A C 1
ATOM 1416 O O . ALA A 1 186 ? -16.014 13.694 21.780 1.00 92.31 186 ALA A O 1
ATOM 1417 N N . ARG A 1 187 ? -16.998 14.901 23.386 1.00 91.50 187 ARG A N 1
ATOM 1418 C CA . ARG A 1 187 ? -18.352 14.494 22.982 1.00 91.50 187 ARG A CA 1
ATOM 1419 C C . ARG A 1 187 ? -18.687 15.079 21.613 1.00 91.50 187 ARG A C 1
ATOM 1421 O O . ARG A 1 187 ? -18.449 16.266 21.383 1.00 91.50 187 ARG A O 1
ATOM 1428 N N . GLY A 1 188 ? -19.281 14.270 20.741 1.00 91.94 188 GLY A N 1
ATOM 1429 C CA . GLY A 1 188 ? -19.748 14.713 19.430 1.00 91.94 188 GLY A CA 1
ATOM 1430 C C . GLY A 1 188 ? -19.699 13.647 18.340 1.00 91.94 188 GLY A C 1
ATOM 1431 O O . GLY A 1 188 ? -19.287 12.508 18.564 1.00 91.94 188 GLY A O 1
ATOM 1432 N N . ALA A 1 189 ? -20.098 14.069 17.141 1.00 93.25 189 ALA A N 1
ATOM 1433 C CA . ALA A 1 189 ? -20.175 13.238 15.950 1.00 93.25 189 ALA A CA 1
ATOM 1434 C C . ALA A 1 189 ? -18.836 13.221 15.201 1.00 93.25 189 ALA A C 1
ATOM 1436 O O . ALA A 1 189 ? -18.397 14.246 14.666 1.00 93.25 189 ALA A O 1
ATOM 1437 N N . TYR A 1 190 ? -18.211 12.052 15.103 1.00 94.12 190 TYR A N 1
ATOM 1438 C CA . TYR A 1 190 ? -16.954 11.850 14.391 1.00 94.12 190 TYR A CA 1
ATOM 1439 C C . TYR A 1 190 ? -17.140 10.965 13.164 1.00 94.12 190 TYR A C 1
ATOM 1441 O O . TYR A 1 190 ? -17.870 9.975 13.186 1.00 94.12 190 TYR A O 1
ATOM 1449 N N . GLN A 1 191 ? -16.415 11.294 12.099 1.00 95.25 191 GLN A N 1
ATOM 1450 C CA . GLN A 1 191 ? -16.103 10.334 11.051 1.00 95.25 191 GLN A CA 1
ATOM 1451 C C . GLN A 1 191 ? -14.852 9.566 11.472 1.00 95.25 191 GLN A C 1
ATOM 1453 O O . GLN A 1 191 ? -13.788 10.160 11.639 1.00 95.25 191 GLN A O 1
ATOM 1458 N N . ILE A 1 192 ? -14.987 8.256 11.646 1.00 95.31 192 ILE A N 1
ATOM 1459 C CA . ILE A 1 192 ? -13.871 7.351 11.906 1.00 95.31 192 ILE A CA 1
ATOM 1460 C C . ILE A 1 192 ? -13.396 6.800 10.569 1.00 95.31 192 ILE A C 1
ATOM 1462 O O . ILE A 1 192 ? -14.215 6.346 9.766 1.00 95.31 192 ILE A O 1
ATOM 1466 N N . THR A 1 193 ? -12.089 6.837 10.327 1.00 96.69 193 THR A N 1
ATOM 1467 C CA . THR A 1 193 ? -11.464 6.207 9.157 1.00 96.69 193 THR A CA 1
ATOM 1468 C C . THR A 1 193 ? -10.360 5.257 9.596 1.00 96.69 193 THR A C 1
ATOM 1470 O O . THR A 1 193 ? -9.631 5.531 10.551 1.00 96.69 193 THR A O 1
ATOM 1473 N N . VAL A 1 194 ? -10.244 4.127 8.903 1.00 96.88 194 VAL A N 1
ATOM 1474 C CA . VAL A 1 194 ? -9.164 3.159 9.102 1.00 96.88 194 VAL A CA 1
ATOM 1475 C C . VAL A 1 194 ? -8.341 3.084 7.833 1.00 96.88 194 VAL A C 1
ATOM 1477 O O . VAL A 1 194 ? -8.862 2.812 6.751 1.00 96.88 194 VAL A O 1
ATOM 1480 N N . HIS A 1 195 ? -7.048 3.338 7.990 1.00 97.44 195 HIS A N 1
ATOM 1481 C CA . HIS A 1 195 ? -6.058 3.350 6.928 1.00 97.44 195 HIS A CA 1
ATOM 1482 C C . HIS A 1 195 ? -5.114 2.181 7.125 1.00 97.44 195 HIS A C 1
ATOM 1484 O O . HIS A 1 195 ? -4.613 1.964 8.226 1.00 97.44 195 HIS A O 1
ATOM 1490 N N . VAL A 1 196 ? -4.837 1.445 6.060 1.00 96.50 196 VAL A N 1
ATOM 1491 C CA . VAL A 1 196 ? -4.004 0.244 6.109 1.00 96.50 196 VAL A CA 1
ATOM 1492 C C . VAL A 1 196 ? -2.809 0.423 5.181 1.00 96.50 196 VAL A C 1
ATOM 1494 O O . VAL A 1 196 ? -2.971 0.891 4.053 1.00 96.50 196 VAL A O 1
ATOM 1497 N N . ARG A 1 197 ? -1.607 0.066 5.647 1.00 95.69 197 ARG A N 1
ATOM 1498 C CA . ARG A 1 197 ? -0.377 0.111 4.850 1.00 95.69 197 ARG A CA 1
ATOM 1499 C C . ARG A 1 197 ? -0.080 -1.248 4.237 1.00 95.69 197 ARG A C 1
ATOM 1501 O O . ARG A 1 197 ? 0.121 -2.223 4.957 1.00 95.69 197 ARG A O 1
ATOM 1508 N N . SER A 1 198 ? -0.009 -1.291 2.909 1.00 93.19 198 SER A N 1
ATOM 1509 C CA . SER A 1 198 ? 0.477 -2.467 2.184 1.00 93.19 198 SER A CA 1
ATOM 1510 C C . SER A 1 198 ? 2.004 -2.472 2.143 1.00 93.19 198 SER A C 1
ATOM 1512 O O . SER A 1 198 ? 2.628 -1.465 1.802 1.00 93.19 198 SER A O 1
ATOM 1514 N N . THR A 1 199 ? 2.623 -3.620 2.416 1.00 91.94 199 THR A N 1
ATOM 1515 C CA . THR A 1 199 ? 4.076 -3.803 2.269 1.00 91.94 199 THR A CA 1
ATOM 1516 C C . THR A 1 199 ? 4.509 -3.906 0.806 1.00 91.94 199 THR A C 1
ATOM 1518 O O . THR A 1 199 ? 5.690 -3.730 0.505 1.00 91.94 199 THR A O 1
ATOM 1521 N N . LEU A 1 200 ? 3.576 -4.147 -0.126 1.00 89.81 200 LEU A N 1
ATOM 1522 C CA . LEU A 1 200 ? 3.865 -4.105 -1.560 1.00 89.81 200 LEU A CA 1
ATOM 1523 C C . LEU A 1 200 ? 4.068 -2.675 -2.043 1.00 89.81 200 LEU A C 1
ATOM 1525 O O . LEU A 1 200 ? 4.997 -2.419 -2.805 1.00 89.81 200 LEU A O 1
ATOM 1529 N N . THR A 1 201 ? 3.200 -1.754 -1.623 1.00 90.19 201 THR A N 1
ATOM 1530 C CA . THR A 1 201 ? 3.209 -0.364 -2.101 1.00 90.19 201 THR A CA 1
ATOM 1531 C C . THR A 1 201 ? 3.985 0.576 -1.182 1.00 90.19 201 THR A C 1
ATOM 1533 O O . THR A 1 201 ? 4.431 1.626 -1.633 1.00 90.19 201 THR A O 1
ATOM 1536 N N . GLY A 1 202 ? 4.144 0.222 0.096 1.00 91.19 202 GLY A N 1
ATOM 1537 C CA . GLY A 1 202 ? 4.713 1.094 1.125 1.00 91.19 202 GLY A CA 1
ATOM 1538 C C . GLY A 1 202 ? 3.800 2.260 1.523 1.00 91.19 202 GLY A C 1
ATOM 1539 O O . GLY A 1 202 ? 4.224 3.126 2.286 1.00 91.19 202 GLY A O 1
ATOM 1540 N N . ALA A 1 203 ? 2.561 2.296 1.026 1.00 91.75 203 ALA A N 1
ATOM 1541 C CA . ALA A 1 203 ? 1.635 3.410 1.200 1.00 91.75 203 ALA A CA 1
ATOM 1542 C C . ALA A 1 203 ? 0.402 3.006 2.018 1.00 91.75 203 ALA A C 1
ATOM 1544 O O . ALA A 1 203 ? -0.047 1.859 1.959 1.00 91.75 203 ALA A O 1
ATOM 1545 N N . PHE A 1 204 ? -0.147 3.970 2.762 1.00 94.81 204 PHE A N 1
ATOM 1546 C CA . PHE A 1 204 ? -1.451 3.839 3.407 1.00 94.81 204 PHE A CA 1
ATOM 1547 C C . PHE A 1 204 ? -2.573 4.102 2.403 1.00 94.81 204 PHE A C 1
ATOM 1549 O O . PHE A 1 204 ? -2.489 5.040 1.609 1.00 94.81 204 PHE A O 1
ATOM 1556 N N . ALA A 1 205 ? -3.635 3.309 2.486 1.00 92.88 205 ALA A N 1
ATOM 1557 C CA . ALA A 1 205 ? -4.902 3.566 1.816 1.00 92.88 205 ALA A CA 1
ATOM 1558 C C . ALA A 1 205 ? -6.039 3.550 2.842 1.00 92.88 205 ALA A C 1
ATOM 1560 O O . ALA A 1 205 ? -6.044 2.705 3.741 1.00 92.88 205 ALA A O 1
ATOM 1561 N N . GLU A 1 206 ? -7.005 4.461 2.698 1.00 94.12 206 GLU A N 1
ATOM 1562 C CA . GLU A 1 206 ? -8.256 4.379 3.449 1.00 94.12 206 GLU A CA 1
ATOM 1563 C C . GLU A 1 206 ? -9.004 3.117 3.021 1.00 94.12 206 GLU A C 1
ATOM 1565 O O . GLU A 1 206 ? -9.218 2.885 1.831 1.00 94.12 206 GLU A O 1
ATOM 1570 N N . TYR A 1 207 ? -9.390 2.304 3.997 1.00 91.75 207 TYR A N 1
ATOM 1571 C CA . TYR A 1 207 ? -10.083 1.047 3.753 1.00 91.75 207 TYR A CA 1
ATOM 1572 C C . TYR A 1 207 ? -11.508 1.049 4.315 1.00 91.75 207 TYR A C 1
ATOM 1574 O O . TYR A 1 207 ? -12.416 0.459 3.734 1.00 91.75 207 TYR A O 1
ATOM 1582 N N . PHE A 1 208 ? -11.723 1.715 5.449 1.00 92.94 208 PHE A N 1
ATOM 1583 C CA . PHE A 1 208 ? -13.021 1.752 6.115 1.00 92.94 208 PHE A CA 1
ATOM 1584 C C . PHE A 1 208 ? -13.345 3.163 6.587 1.00 92.94 208 PHE A C 1
ATOM 1586 O O . PHE A 1 208 ? -12.473 3.856 7.114 1.00 92.94 208 PHE A O 1
ATOM 1593 N N . SER A 1 209 ? -14.614 3.555 6.468 1.00 93.75 209 SER A N 1
ATOM 1594 C CA . SER A 1 209 ? -15.127 4.786 7.056 1.00 93.75 209 SER A CA 1
ATOM 1595 C C . SER A 1 209 ? -16.524 4.587 7.634 1.00 93.75 209 SER A C 1
ATOM 1597 O O . SER A 1 209 ? -17.391 3.975 7.011 1.00 93.75 209 SER A O 1
ATOM 1599 N N . THR A 1 210 ? -16.760 5.121 8.832 1.00 92.81 210 THR A N 1
ATOM 1600 C CA . THR A 1 210 ? -18.084 5.124 9.461 1.00 92.81 210 THR A CA 1
ATOM 1601 C C . THR A 1 210 ? -18.289 6.358 10.330 1.00 92.81 210 THR A C 1
ATOM 1603 O O . THR A 1 210 ? -17.344 7.069 10.666 1.00 92.81 210 THR A O 1
ATOM 1606 N N . MET A 1 211 ? -19.539 6.599 10.716 1.00 91.69 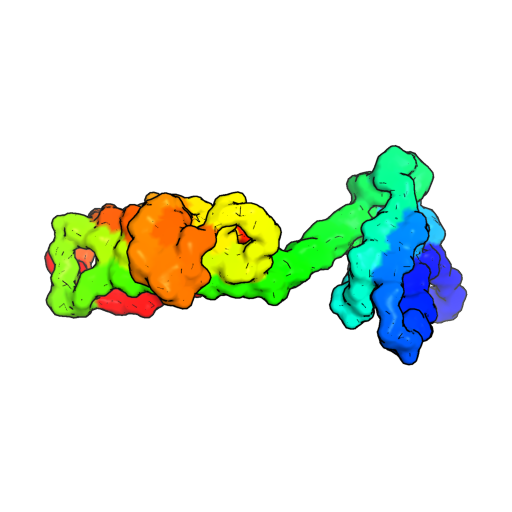211 MET A N 1
ATOM 1607 C CA . MET A 1 211 ? -19.888 7.611 11.710 1.00 91.69 211 MET A CA 1
ATOM 1608 C C . MET A 1 211 ? -19.924 6.995 13.103 1.00 91.69 211 MET A C 1
ATOM 1610 O O . MET A 1 211 ? -20.439 5.886 13.270 1.00 91.69 211 MET A O 1
ATOM 1614 N N . LEU A 1 212 ? -19.438 7.745 14.086 1.00 91.50 212 LEU A N 1
ATOM 1615 C CA . LEU A 1 212 ? -19.476 7.392 15.495 1.00 91.50 212 LEU A CA 1
ATOM 1616 C C . LEU A 1 212 ? -19.856 8.613 16.334 1.00 91.50 212 LEU A C 1
ATOM 1618 O O . LEU A 1 212 ? -19.226 9.662 16.228 1.00 91.50 212 LEU A O 1
ATOM 1622 N N . GLU A 1 213 ? -20.862 8.458 17.187 1.00 91.25 213 GLU A N 1
ATOM 1623 C CA . GLU A 1 213 ? -21.189 9.439 18.223 1.00 91.25 213 GLU A CA 1
ATOM 1624 C C . GLU A 1 213 ? -20.430 9.095 19.506 1.00 91.25 213 GLU A C 1
ATOM 1626 O O . GLU A 1 213 ? -20.522 7.970 20.004 1.00 91.25 213 GLU A O 1
ATOM 1631 N N . VAL A 1 214 ? -19.696 10.063 20.052 1.00 89.69 214 VAL A N 1
ATOM 1632 C CA . VAL A 1 214 ? -18.967 9.941 21.323 1.00 89.69 214 VAL A CA 1
ATOM 1633 C C . VAL A 1 214 ? -19.756 10.646 22.430 1.00 89.69 214 VAL A C 1
ATOM 1635 O O . VAL A 1 214 ? -20.158 11.802 22.263 1.00 89.69 214 VAL A O 1
ATOM 1638 N N . GLN A 1 215 ? -19.972 9.957 23.559 1.00 84.06 215 GLN A N 1
ATOM 1639 C CA . GLN A 1 215 ? -20.650 10.480 24.762 1.00 84.06 215 GLN A CA 1
ATOM 1640 C C . GLN A 1 215 ? -19.686 10.692 25.932 1.00 84.06 215 GLN A C 1
ATOM 1642 O O . GLN A 1 215 ? -18.577 10.121 25.919 1.00 84.06 215 GLN A O 1
#

Sequence (215 aa):
PQAGPGGIDLYSRTLVHVAPVIAERNVRYGIIEWNPSDPSTTDPAVYRQEMEIVERYRPHLLIPFMWGDPHWQVLGSGFEVALQELLGRIKAASSRLLAEVAVPSRVAAQQPFPVTGYAFDRGISGPAWPTGVDAVRVYATLRSAQPAEPVLLGEAAATLFSSEAAELYGSRFANSGFSVNAAGLARGAYQITVHVRSTLTGAFAEYFSTMLEVQ

Secondary structure (DSSP, 8-state):
----TT----S--HHHHHHHHHHTTT---EEEEE---SS--S-HHHHHHHHHHHHHH--SEEEES-TT-TTT--TTSHHHHHHHHHHHHHHHHH--EEEEEE---TT-BPSSEEEEEEEEETT--SSS---SEEEEEEEEEETT-SS-PEEEEEEE-S-B--HHHHHHH-GG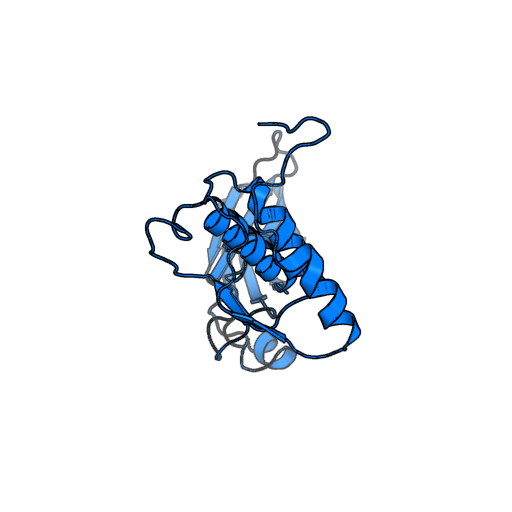GTT-EEEEEE--PPSEEEEEEEEEEETTT--EEEEEEEEEEE-

Foldseek 3Di:
DDDDDPDDPQWPQPLVPPLVVVVVVVDAAEDAQDQGGVQFAQALVSQLVSLVSCVVRVHVYYHHHPPPDPRSPCDNHSNVVSVVVSLLVVLVVLWDKDKDWDWDDAPADEPQTKIKIFIATPSDDDPLPDRQWFKKWKWKFAPPDVVGDIDTQDMWTQQCADPVCCVPPNPSRRRGMIMGRGDDDDFHKIWMWMWIAGPSNRDTDTDDIDIHGYD

Radius of gyration: 24.14 Å; chains: 1; bounding box: 57×44×64 Å